Protein AF-A0AAU6A7B2-F1 (afdb_monomer)

pLDDT: mean 87.14, std 19.92, range [23.64, 98.25]

Mean predicted aligned error: 8.88 Å

Foldseek 3Di:
DDDDDDDDDDPPDPPDDDDDDWDFQWWAFPVPRHIGGRVNVLLQLLLLLVQLQLLLLQLLQVQLDPVSLVCVVLQAEPVRHGADPQQLSNCVSNVRSVSGDGPPLADDPVLSNLQSSSLNSVLSNVVNLLQQLLVLCVVLPDPDLVDDDPVSVVSSVVRHDPPDDPVSNNVSSVLQVVVCVVPVDGAPTDCRSDPRDRGGSKTACLSGDPVAWDWAAPFQFKIKIWGWTACDSGHNDPVRIGIIITIITDPPVQGSPHDDGDHMDDSDPDDDDDDDDPDDDDDDDDDDDDD

Solvent-accessible surface area (backbone atoms only — not comparable to full-atom values): 17439 Å² total; per-residue (Å²): 140,83,84,82,79,84,76,84,77,80,77,75,77,78,80,86,82,84,88,82,90,68,74,74,61,42,34,24,35,66,92,74,65,48,77,32,49,41,68,61,45,44,52,29,49,36,49,52,11,46,5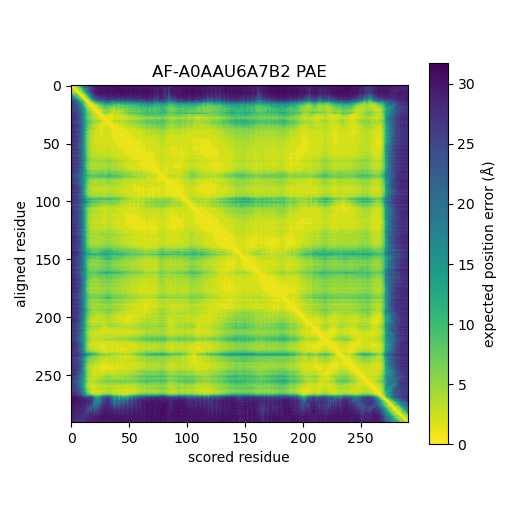1,27,20,52,54,16,37,52,49,37,51,78,46,51,41,71,66,53,47,47,46,62,70,68,42,33,47,100,84,70,47,73,49,51,86,55,32,32,57,26,39,54,75,66,54,53,62,75,82,54,77,71,61,88,73,40,51,74,57,70,54,56,51,37,22,15,38,26,51,24,36,50,55,56,55,58,41,51,61,56,34,41,48,44,49,22,48,62,79,43,62,52,96,44,82,91,58,73,50,73,67,51,47,51,56,31,61,76,56,44,58,88,89,71,50,73,66,57,53,54,53,50,50,52,52,53,52,54,46,28,74,75,67,78,46,82,64,95,40,50,55,70,71,39,71,67,76,88,59,66,56,36,37,50,45,65,58,36,50,80,94,45,38,49,63,45,76,77,52,75,50,34,30,40,36,38,36,60,37,47,76,51,98,64,23,63,42,78,85,32,46,44,50,33,38,29,66,33,60,50,59,90,87,51,56,76,86,57,85,81,72,53,58,68,50,64,67,64,96,71,69,100,79,80,91,74,80,85,74,77,84,76,77,83,76,87,82,85,86,90,133

Nearest PDB structures (foldseek):
  7xke-assembly1_R  TM=2.924E-01  e=5.609E+00  Mus musculus

Secondary structure (DSSP, 8-state):
--PPPPP-------------------EEETTT--EE-HHHHHHHHHHHHHHHHHHHHHHHHTT-SHHHHHHHHHTB-TTSPBPPSSHHHHHHHTTGGGG-PPPTT----HHHHHHHHHHHHHHHHHHHHHHHHHHHHHHT--SSTTS--HHHHHHHHHHSPTT--HHHHHHHHHHHHHHHHHHSS--SSHHHHSPSPPPPS-EEGGGS-TTTEEEEE-SSSEEEEEEEEESSSS--SGGGEEEEEEEEEPPTTS-TTPPP---EE------S------PPPPPPP------

Sequence (291 aa):
MTGHVPGSGVVGVARLMATATCTAFSGELEGTGERVGQRVLLERVGFLAALSQKLTGALVAARWDGESLDVLAAGVDERGEALPSKGWMALRRLNWPQAVTAPVGVYVPDRVRRGAEEYAARTLRLALHRRGIVAAVLATWPDDPRRRTEVEWAALRAVLPAGVSGAEIRNRTRQVRAYVAEYEHLPAGLCVLEGPPQVAPLVVLAAMDRQQVTLARVDEATARLRVKLPLRAAPATGRDWAWHVIDIRLPGTVAPDAVLHTPTLRPTPAGPDRCRPAALPARPGHQGERA

Radius of gyration: 24.64 Å; Cα contacts (8 Å, |Δi|>4): 367; chains: 1; bounding box: 78×72×54 Å

Structure (mmCIF, N/CA/C/O backbone):
data_AF-A0AAU6A7B2-F1
#
_entry.id   AF-A0AAU6A7B2-F1
#
loop_
_atom_site.group_PDB
_atom_site.id
_atom_site.type_symbol
_atom_site.label_atom_id
_atom_site.label_alt_id
_atom_site.label_comp_id
_atom_site.label_asym_id
_atom_site.label_entity_id
_atom_site.label_seq_id
_atom_site.pdbx_PDB_ins_code
_atom_site.Cartn_x
_atom_site.Cartn_y
_atom_site.Cartn_z
_atom_site.occupancy
_atom_site.B_iso_or_equiv
_atom_site.auth_seq_id
_atom_site.auth_comp_id
_atom_site.auth_asym_id
_atom_site.auth_atom_id
_atom_site.pdbx_PDB_model_num
ATOM 1 N N . MET A 1 1 ? 2.901 56.610 -17.110 1.00 37.19 1 MET A N 1
ATOM 2 C CA . MET A 1 1 ? 3.759 55.413 -16.988 1.00 37.19 1 MET A CA 1
ATOM 3 C C . MET A 1 1 ? 3.854 55.056 -15.516 1.00 37.19 1 MET A C 1
ATOM 5 O O . MET A 1 1 ? 4.655 55.629 -14.794 1.00 37.19 1 MET A O 1
ATOM 9 N N . THR A 1 2 ? 2.946 54.207 -15.050 1.00 31.64 2 THR A N 1
ATOM 10 C CA . THR A 1 2 ? 2.902 53.701 -13.677 1.00 31.64 2 THR A CA 1
ATOM 11 C C . THR A 1 2 ? 3.618 52.355 -13.639 1.00 31.64 2 THR A C 1
ATOM 13 O O . THR A 1 2 ? 3.213 51.410 -14.311 1.00 31.64 2 THR A O 1
ATOM 16 N N . GLY A 1 3 ? 4.730 52.294 -12.905 1.00 28.88 3 GLY A N 1
ATOM 17 C CA . GLY A 1 3 ? 5.503 51.073 -12.699 1.00 28.88 3 GLY A CA 1
ATOM 18 C C . GLY A 1 3 ? 4.792 50.140 -11.724 1.00 28.88 3 GLY A C 1
ATOM 19 O O . GLY A 1 3 ? 4.517 50.512 -10.586 1.00 28.88 3 GLY A O 1
ATOM 20 N N . HIS A 1 4 ? 4.488 48.932 -12.186 1.00 27.83 4 HIS A N 1
ATOM 21 C CA . HIS A 1 4 ? 3.999 47.829 -11.371 1.00 27.83 4 HIS A CA 1
ATOM 22 C C . HIS A 1 4 ? 5.200 47.102 -10.754 1.00 27.83 4 HIS A C 1
ATOM 24 O O . HIS A 1 4 ? 6.037 46.563 -11.475 1.00 27.83 4 HIS A O 1
ATOM 30 N N . VAL A 1 5 ? 5.292 47.103 -9.424 1.00 37.91 5 VAL A N 1
ATOM 31 C CA . VAL A 1 5 ? 6.239 46.269 -8.671 1.00 37.91 5 VAL A CA 1
ATOM 32 C C . VAL A 1 5 ? 5.573 44.906 -8.446 1.00 37.91 5 VAL A C 1
ATOM 34 O O . VAL A 1 5 ? 4.491 44.876 -7.855 1.00 37.91 5 VAL A O 1
ATOM 37 N N . PRO A 1 6 ? 6.159 43.781 -8.895 1.00 38.12 6 PRO A N 1
ATOM 38 C CA . PRO A 1 6 ? 5.582 42.471 -8.643 1.00 38.12 6 PRO A CA 1
ATOM 39 C C . PRO A 1 6 ? 5.772 42.073 -7.176 1.00 38.12 6 PRO A C 1
ATOM 41 O O . PRO A 1 6 ? 6.843 42.228 -6.588 1.00 38.12 6 PRO A O 1
ATOM 44 N N . GLY A 1 7 ? 4.677 41.587 -6.594 1.00 32.56 7 GLY A N 1
ATOM 45 C CA . GLY A 1 7 ? 4.547 41.246 -5.188 1.00 32.56 7 GLY A CA 1
ATOM 46 C C . GLY A 1 7 ? 5.480 40.127 -4.730 1.00 32.56 7 GLY A C 1
ATOM 47 O O . GLY A 1 7 ? 5.643 39.099 -5.384 1.00 32.56 7 GLY A O 1
ATOM 48 N N . SER A 1 8 ? 6.036 40.363 -3.544 1.00 34.84 8 SER A N 1
ATOM 49 C CA . SER A 1 8 ? 6.628 39.399 -2.620 1.00 34.84 8 SER A CA 1
ATOM 50 C C . SER A 1 8 ? 5.886 38.055 -2.630 1.00 34.84 8 SER A C 1
ATOM 52 O O . SER A 1 8 ? 4.731 37.955 -2.209 1.00 34.84 8 SER A O 1
ATOM 54 N N . GLY A 1 9 ? 6.562 37.016 -3.122 1.00 33.44 9 GLY A N 1
ATOM 55 C CA . GLY A 1 9 ? 6.114 35.638 -2.994 1.00 33.44 9 GLY A CA 1
ATOM 56 C C . GLY A 1 9 ? 6.190 35.212 -1.533 1.00 33.44 9 GLY A C 1
ATOM 57 O O . GLY A 1 9 ? 7.268 35.176 -0.941 1.00 33.44 9 GLY A O 1
ATOM 58 N N . VAL A 1 10 ? 5.043 34.871 -0.950 1.00 37.00 10 VAL A N 1
ATOM 59 C CA . VAL A 1 10 ? 4.983 34.221 0.360 1.00 37.00 10 VAL A CA 1
ATOM 60 C C . VAL A 1 10 ? 5.664 32.862 0.227 1.00 37.00 10 VAL A C 1
ATOM 62 O O . VAL A 1 10 ? 5.116 31.928 -0.357 1.00 37.00 10 VAL A O 1
ATOM 65 N N . VAL A 1 11 ? 6.884 32.762 0.751 1.00 42.78 11 VAL A N 1
ATOM 66 C CA . VAL A 1 11 ? 7.594 31.496 0.923 1.00 42.78 11 VAL A CA 1
ATOM 67 C C . VAL A 1 11 ? 6.743 30.637 1.854 1.00 42.78 11 VAL A C 1
ATOM 69 O O . VAL A 1 11 ? 6.639 30.907 3.050 1.00 42.78 11 VAL A O 1
ATOM 72 N N . GLY A 1 12 ? 6.072 29.631 1.293 1.00 37.62 12 GLY A N 1
ATOM 73 C CA . GLY A 1 12 ? 5.308 28.668 2.070 1.00 37.62 12 GLY A CA 1
ATOM 74 C C . GLY A 1 12 ? 6.238 27.977 3.059 1.00 37.62 12 GLY A C 1
ATOM 75 O O . GLY A 1 12 ? 7.142 27.249 2.655 1.00 37.62 12 GLY A O 1
ATOM 76 N N . VAL A 1 13 ? 6.031 28.216 4.354 1.00 45.03 13 VAL A N 1
ATOM 77 C CA . VAL A 1 13 ? 6.759 27.518 5.415 1.00 45.03 13 VAL A CA 1
ATOM 78 C C . VAL A 1 13 ? 6.486 26.028 5.244 1.00 45.03 13 VAL A C 1
ATOM 80 O O . VAL A 1 13 ? 5.345 25.574 5.377 1.00 45.03 13 VAL A O 1
ATOM 83 N N . ALA A 1 14 ? 7.526 25.268 4.899 1.00 52.00 14 ALA A N 1
ATOM 84 C CA . ALA A 1 14 ? 7.439 23.823 4.794 1.00 52.00 14 ALA A CA 1
ATOM 85 C C . ALA A 1 14 ? 6.953 23.274 6.141 1.00 52.00 14 ALA A C 1
ATOM 87 O O . ALA A 1 14 ? 7.622 23.417 7.165 1.00 52.00 14 ALA A O 1
ATOM 88 N N . ARG A 1 15 ? 5.762 22.667 6.158 1.00 64.25 15 ARG A N 1
ATOM 89 C CA . ARG A 1 15 ? 5.268 21.984 7.354 1.00 64.25 15 ARG A CA 1
ATOM 90 C C . ARG A 1 15 ? 6.139 20.757 7.579 1.00 64.25 15 ARG A C 1
ATOM 92 O O . ARG A 1 15 ? 6.082 19.806 6.802 1.00 64.25 15 ARG A O 1
ATOM 99 N N . LEU A 1 16 ? 6.945 20.791 8.633 1.00 76.81 16 LEU A N 1
ATOM 100 C CA . LEU A 1 16 ? 7.726 19.639 9.054 1.00 76.81 16 LEU A CA 1
ATOM 101 C C . LEU A 1 16 ? 6.758 18.552 9.529 1.00 76.81 16 LEU A C 1
ATOM 103 O O . LEU A 1 16 ? 5.972 18.763 10.450 1.00 76.81 16 LEU A O 1
ATOM 107 N N . MET A 1 17 ? 6.799 17.392 8.878 1.00 79.12 17 MET A N 1
ATOM 108 C CA . MET A 1 17 ? 6.105 16.195 9.341 1.00 79.12 17 MET A CA 1
ATOM 109 C C . MET A 1 17 ? 7.132 15.220 9.898 1.00 79.12 17 MET A C 1
ATOM 111 O O . MET A 1 17 ? 8.114 14.894 9.233 1.00 79.12 17 MET A O 1
ATOM 115 N N . ALA A 1 18 ? 6.879 14.731 11.107 1.00 82.44 18 ALA A N 1
ATOM 116 C CA . ALA A 1 18 ? 7.655 13.671 11.729 1.00 82.44 18 ALA A CA 1
ATOM 117 C C . ALA A 1 18 ? 6.761 12.454 11.976 1.00 82.44 18 ALA A C 1
ATOM 119 O O . ALA A 1 18 ? 5.559 12.576 12.220 1.00 82.44 18 ALA A O 1
ATOM 120 N N . THR A 1 19 ? 7.354 11.265 11.922 1.00 86.06 19 THR A N 1
ATOM 121 C CA . THR A 1 19 ? 6.673 10.012 12.253 1.00 86.06 19 THR A CA 1
ATOM 122 C C . THR A 1 19 ? 7.204 9.474 13.570 1.00 86.06 19 THR A C 1
ATOM 124 O O . THR A 1 19 ? 8.398 9.209 13.688 1.00 86.06 19 THR A O 1
ATOM 127 N N . ALA A 1 20 ? 6.311 9.259 14.530 1.00 84.38 20 ALA A N 1
ATOM 128 C CA . ALA A 1 20 ? 6.606 8.580 15.783 1.00 84.38 20 ALA A CA 1
ATOM 129 C C . ALA A 1 20 ? 5.979 7.181 15.773 1.00 84.38 20 ALA A C 1
ATOM 131 O O . ALA A 1 20 ? 4.838 7.010 15.340 1.00 84.38 20 ALA A O 1
ATOM 132 N N . THR A 1 21 ? 6.72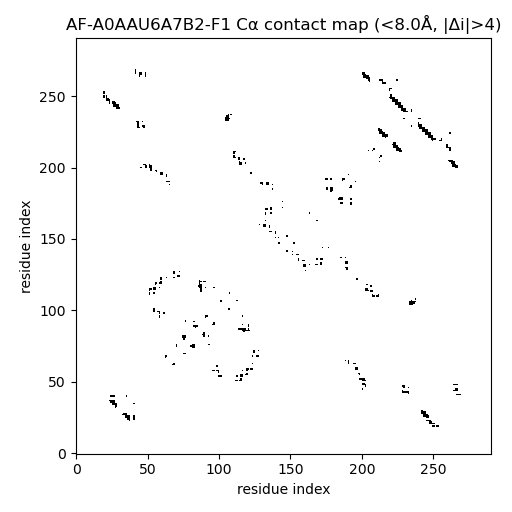5 6.179 16.240 1.00 86.50 21 THR A N 1
ATOM 133 C CA . THR A 1 21 ? 6.175 4.837 16.471 1.00 86.50 21 THR A CA 1
ATOM 134 C C . THR A 1 21 ? 5.776 4.725 17.931 1.00 86.50 21 THR A C 1
ATOM 136 O O . THR A 1 21 ? 6.589 4.993 18.812 1.00 86.50 21 THR A O 1
ATOM 139 N N . CYS A 1 22 ? 4.538 4.307 18.172 1.00 85.44 22 CYS A N 1
ATOM 140 C CA . CYS A 1 22 ? 4.015 4.059 19.507 1.00 85.44 22 CYS A CA 1
ATOM 141 C C . CYS A 1 22 ? 3.438 2.645 19.578 1.00 85.44 22 CYS A C 1
ATOM 143 O O . CYS A 1 22 ? 2.932 2.129 18.578 1.00 85.44 22 CYS A O 1
ATOM 145 N N . THR A 1 23 ? 3.463 2.054 20.770 1.00 86.88 23 THR A N 1
ATOM 146 C CA . THR A 1 23 ? 2.913 0.718 21.017 1.00 86.88 23 THR A CA 1
ATOM 147 C C . THR A 1 23 ? 1.680 0.820 21.902 1.00 86.88 23 THR A C 1
ATOM 149 O O . THR A 1 23 ? 1.692 1.515 22.917 1.00 86.88 23 THR A O 1
ATOM 152 N N . ALA A 1 24 ? 0.622 0.109 21.518 1.00 86.75 24 ALA A N 1
ATOM 153 C CA . ALA A 1 24 ? -0.583 -0.058 22.317 1.00 86.75 24 ALA A CA 1
ATOM 154 C C . ALA A 1 24 ? -0.628 -1.477 22.891 1.00 86.75 24 ALA A C 1
ATOM 156 O O . ALA A 1 24 ? -0.489 -2.450 22.151 1.00 86.75 24 ALA A O 1
ATOM 157 N N . PHE A 1 25 ? -0.846 -1.588 24.202 1.00 86.06 25 PHE A N 1
ATOM 158 C CA . PHE A 1 25 ? -0.885 -2.874 24.911 1.00 86.06 25 PHE A CA 1
ATOM 159 C C . PHE A 1 25 ? -2.284 -3.251 25.400 1.00 86.06 25 PHE A C 1
ATOM 161 O O . PHE A 1 25 ? -2.522 -4.397 25.754 1.00 86.06 25 PHE A O 1
ATOM 168 N N . SER A 1 26 ? -3.224 -2.314 25.431 1.00 92.44 26 SER A N 1
ATOM 169 C CA . SER A 1 26 ? -4.607 -2.572 25.823 1.00 92.44 26 SER A CA 1
ATOM 170 C C . SER A 1 26 ? -5.514 -1.469 25.301 1.00 92.44 26 SER A C 1
ATOM 172 O O . SER A 1 26 ? -5.043 -0.424 24.856 1.00 92.44 26 SER A O 1
ATOM 174 N N . GLY A 1 27 ? -6.813 -1.706 25.379 1.00 94.31 27 GLY A N 1
ATOM 175 C CA . GLY A 1 27 ? -7.829 -0.690 25.166 1.00 94.31 27 GLY A CA 1
ATOM 176 C C . GLY A 1 27 ? -9.079 -1.019 25.963 1.00 94.31 27 GLY A C 1
ATOM 177 O O . GLY A 1 27 ? -9.065 -1.897 26.824 1.00 94.31 27 GLY A O 1
ATOM 178 N N . GLU A 1 28 ? -10.165 -0.344 25.636 1.00 97.19 28 GLU A N 1
ATOM 179 C CA . GLU A 1 28 ? -11.472 -0.516 26.260 1.00 97.19 28 GLU A CA 1
ATOM 180 C C . GLU A 1 28 ? -12.547 -0.547 25.176 1.00 97.19 28 GLU A C 1
ATOM 182 O O . GLU A 1 28 ? -12.416 0.103 24.134 1.00 97.19 28 GLU A O 1
ATOM 187 N N . LEU A 1 29 ? -13.609 -1.319 25.396 1.00 97.12 29 LEU A N 1
ATOM 188 C CA . LEU A 1 29 ? -14.817 -1.224 24.585 1.00 97.12 29 LEU A CA 1
ATOM 189 C C . LEU A 1 29 ? -15.584 0.031 24.990 1.00 97.12 29 LEU A C 1
ATOM 191 O O . LEU A 1 29 ? -16.059 0.130 26.114 1.00 97.12 29 LEU A O 1
ATOM 195 N N . GLU A 1 30 ? -15.754 0.973 24.066 1.00 95.81 30 GLU A N 1
ATOM 196 C CA . GLU A 1 30 ? -16.340 2.280 24.388 1.00 95.81 30 GLU A CA 1
ATOM 197 C C . GLU A 1 30 ? -17.767 2.178 24.945 1.00 95.81 30 GLU A C 1
ATOM 199 O O . GLU A 1 30 ? -18.138 2.930 25.838 1.00 95.81 30 GLU A O 1
ATOM 204 N N . GLY A 1 31 ? -18.569 1.240 24.435 1.00 93.44 31 GLY A N 1
ATOM 205 C CA . GLY A 1 31 ? -19.961 1.087 24.860 1.00 93.44 31 GLY A CA 1
ATOM 206 C C . GLY A 1 31 ? -20.144 0.455 26.242 1.00 93.44 31 GLY A C 1
ATOM 207 O O . GLY A 1 31 ? -21.218 0.596 26.816 1.00 93.44 31 GLY A O 1
ATOM 208 N N . THR A 1 32 ? -19.139 -0.254 26.765 1.00 94.81 32 THR A N 1
ATOM 209 C CA . THR A 1 32 ? -19.256 -1.028 28.017 1.00 94.81 32 THR A CA 1
ATOM 210 C C . THR A 1 32 ? -18.197 -0.679 29.060 1.00 94.81 32 THR A C 1
ATOM 212 O O . THR A 1 32 ? -18.345 -1.068 30.213 1.00 94.81 32 THR A O 1
ATOM 215 N N . GLY A 1 33 ? -17.119 0.010 28.678 1.00 94.44 33 GLY A N 1
ATOM 216 C CA . GLY A 1 33 ? -15.932 0.210 29.516 1.00 94.44 33 GLY A CA 1
ATOM 217 C C . GLY A 1 33 ? -15.121 -1.070 29.751 1.00 94.44 33 GLY A C 1
ATOM 218 O O . GLY A 1 33 ? -14.144 -1.055 30.496 1.00 94.44 33 GLY A O 1
ATOM 219 N N . GLU A 1 34 ? -15.504 -2.196 29.140 1.00 95.75 34 GLU A N 1
ATOM 220 C CA . GLU A 1 34 ? -14.823 -3.470 29.350 1.00 95.75 34 GLU A CA 1
ATOM 221 C C . GLU A 1 34 ? -13.384 -3.398 28.833 1.00 95.75 34 GLU A C 1
ATOM 223 O O . GLU A 1 34 ? -13.127 -3.045 27.675 1.00 95.75 34 GLU A O 1
ATOM 228 N N . ARG A 1 35 ? -12.434 -3.779 29.692 1.00 96.25 35 ARG A N 1
ATOM 229 C CA . ARG A 1 35 ? -11.013 -3.776 29.360 1.00 96.25 35 ARG A CA 1
ATOM 230 C C . ARG A 1 35 ? -10.691 -4.840 28.311 1.00 96.25 35 ARG A C 1
ATOM 232 O O . ARG A 1 35 ? -10.874 -6.035 28.517 1.00 96.25 35 ARG A O 1
ATOM 239 N N . VAL A 1 36 ? -10.079 -4.405 27.218 1.00 95.81 36 VAL A N 1
ATOM 240 C CA . VAL A 1 36 ? -9.536 -5.249 26.153 1.00 95.81 36 VAL A CA 1
ATOM 241 C C . VAL A 1 36 ? -8.035 -5.415 26.378 1.00 95.81 36 VAL A C 1
ATOM 243 O O . VAL A 1 36 ? -7.240 -4.511 26.117 1.00 95.81 36 VAL A O 1
ATOM 246 N N . GLY A 1 37 ? -7.638 -6.585 26.878 1.00 94.56 37 GLY A N 1
ATOM 247 C CA . GLY A 1 37 ? -6.231 -6.924 27.100 1.00 94.56 37 GLY A CA 1
ATOM 248 C C . GLY A 1 37 ? -5.422 -7.077 25.805 1.00 94.56 37 GLY A C 1
ATOM 249 O O . GLY A 1 37 ? -5.978 -7.221 24.714 1.00 94.56 37 GLY A O 1
ATOM 250 N N . GLN A 1 38 ? -4.093 -7.109 25.941 1.00 93.31 38 GLN A N 1
ATOM 251 C CA . GLN A 1 38 ? -3.128 -7.138 24.832 1.00 93.31 38 GLN A CA 1
ATOM 252 C C . GLN A 1 38 ? -3.421 -8.202 23.778 1.00 93.31 38 GLN A C 1
ATOM 254 O O . GLN A 1 38 ? -3.464 -7.890 22.592 1.00 93.31 38 GLN A O 1
ATOM 259 N N . ARG A 1 39 ? -3.642 -9.451 24.204 1.00 92.62 39 ARG A N 1
ATOM 260 C CA . ARG A 1 39 ? -3.895 -10.573 23.293 1.00 92.62 39 ARG A CA 1
ATOM 261 C C . ARG A 1 39 ? -5.138 -10.331 22.437 1.00 92.62 39 ARG A C 1
ATOM 263 O O . ARG A 1 39 ? -5.072 -10.440 21.220 1.00 92.62 39 ARG A O 1
ATOM 270 N N . VAL A 1 40 ? -6.244 -9.938 23.069 1.00 93.75 40 VAL A N 1
ATOM 271 C CA . VAL A 1 40 ? -7.515 -9.681 22.376 1.00 93.75 40 VAL A CA 1
ATOM 272 C C . VAL A 1 40 ? -7.388 -8.479 21.441 1.00 93.75 40 VAL A C 1
ATOM 274 O O . VAL A 1 40 ? -7.885 -8.510 20.318 1.00 93.75 40 VAL A O 1
ATOM 277 N N . LEU A 1 41 ? -6.693 -7.420 21.865 1.00 93.69 41 LEU A N 1
ATOM 278 C CA . LEU A 1 41 ? -6.444 -6.266 21.004 1.00 93.69 41 LEU A CA 1
ATOM 279 C C . LEU A 1 41 ? -5.601 -6.654 19.779 1.00 93.69 41 LEU A C 1
ATOM 281 O O . LEU A 1 41 ? -5.944 -6.272 18.659 1.00 93.69 41 LEU A O 1
ATOM 285 N N . LEU A 1 42 ? -4.542 -7.444 19.979 1.00 93.12 42 LEU A N 1
ATOM 286 C CA . LEU A 1 42 ? -3.688 -7.947 18.905 1.00 93.12 42 LEU A CA 1
ATOM 287 C C . LEU A 1 42 ? -4.472 -8.822 17.922 1.00 93.12 42 LEU A C 1
ATOM 289 O O . LEU A 1 42 ? -4.314 -8.649 16.719 1.00 93.12 42 LEU A O 1
ATOM 293 N N . GLU A 1 43 ? -5.345 -9.706 18.405 1.00 93.62 43 GLU A N 1
ATOM 294 C CA . GLU A 1 43 ? -6.222 -10.526 17.558 1.00 93.62 43 GLU A CA 1
ATOM 295 C C . GLU A 1 43 ? -7.152 -9.655 16.698 1.00 93.62 43 GLU A C 1
ATOM 297 O O . GLU A 1 43 ? -7.245 -9.844 15.484 1.00 93.62 43 GLU A O 1
ATOM 302 N N . ARG A 1 44 ? -7.796 -8.647 17.300 1.00 95.25 44 ARG A N 1
ATOM 303 C CA . ARG A 1 44 ? -8.738 -7.753 16.602 1.00 95.25 44 ARG A CA 1
ATOM 304 C C . ARG A 1 44 ? -8.048 -6.865 15.563 1.00 95.25 44 ARG A C 1
ATOM 306 O O . ARG A 1 44 ? -8.536 -6.736 14.438 1.00 95.25 44 ARG A O 1
ATOM 313 N N . VAL A 1 45 ? -6.903 -6.274 15.913 1.00 94.44 45 VAL A N 1
ATOM 314 C CA . VAL A 1 45 ? -6.084 -5.481 14.978 1.00 94.44 45 VAL A CA 1
ATOM 315 C C . VAL A 1 45 ? -5.465 -6.377 13.907 1.00 94.44 45 VAL A C 1
ATOM 317 O O . VAL A 1 45 ? -5.436 -5.997 12.738 1.00 94.44 45 VAL A O 1
ATOM 320 N N . GLY A 1 46 ? -5.014 -7.572 14.287 1.00 94.56 46 GLY A N 1
ATOM 321 C CA . GLY A 1 46 ? -4.455 -8.580 13.394 1.00 94.56 46 GLY A CA 1
ATOM 322 C C . GLY A 1 46 ? -5.447 -9.006 12.320 1.00 94.56 46 GLY A C 1
ATOM 323 O O . GLY A 1 46 ? -5.102 -8.993 11.140 1.00 94.56 46 GLY A O 1
ATOM 324 N N . PHE A 1 47 ? -6.700 -9.274 12.701 1.00 95.19 47 PHE A N 1
ATOM 325 C CA . PHE A 1 47 ? -7.761 -9.543 11.734 1.00 95.19 47 PHE A CA 1
ATOM 326 C C . PHE A 1 47 ? -7.952 -8.378 10.760 1.00 95.19 47 PHE A C 1
ATOM 328 O O . PHE A 1 47 ? -7.972 -8.591 9.549 1.00 95.19 47 PHE A O 1
ATOM 335 N N . LEU A 1 48 ? -8.078 -7.142 11.264 1.00 95.69 48 LEU A N 1
ATOM 336 C CA . LEU A 1 48 ? -8.290 -5.977 10.401 1.00 95.69 48 LEU A CA 1
ATOM 337 C C . LEU A 1 48 ? -7.117 -5.777 9.430 1.00 95.69 48 LEU A C 1
ATOM 339 O O . LEU A 1 48 ? -7.339 -5.522 8.250 1.00 95.69 48 LEU A O 1
ATOM 343 N N . ALA A 1 49 ? -5.883 -5.944 9.906 1.00 96.00 49 ALA A N 1
ATOM 344 C CA . ALA A 1 49 ? -4.677 -5.854 9.092 1.00 96.00 49 ALA A CA 1
ATOM 345 C C . ALA A 1 49 ? -4.616 -6.948 8.015 1.00 96.00 49 ALA A C 1
ATOM 347 O O . ALA A 1 49 ? -4.303 -6.644 6.865 1.00 96.00 49 ALA A O 1
ATOM 348 N N . ALA A 1 50 ? -4.966 -8.192 8.351 1.00 95.81 50 ALA A N 1
ATOM 349 C CA . ALA A 1 50 ? -5.035 -9.297 7.395 1.00 95.81 50 ALA A CA 1
ATOM 350 C C . ALA A 1 50 ? -6.151 -9.091 6.355 1.00 95.81 50 ALA A C 1
ATOM 352 O O . ALA A 1 50 ? -5.951 -9.325 5.163 1.00 95.81 50 ALA A O 1
ATOM 353 N N . LEU A 1 51 ? -7.315 -8.589 6.779 1.00 95.81 51 LEU A N 1
ATOM 354 C CA . LEU A 1 51 ? -8.409 -8.233 5.877 1.00 95.81 51 LEU A CA 1
ATOM 355 C C . LEU A 1 51 ? -7.991 -7.109 4.918 1.00 95.81 51 LEU A C 1
ATOM 357 O O . LEU 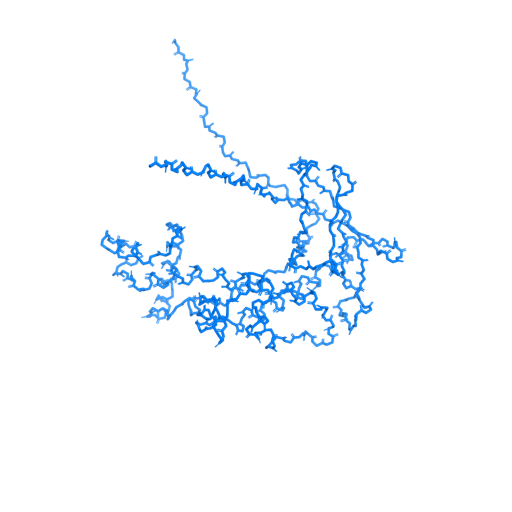A 1 51 ? -8.191 -7.231 3.708 1.00 95.81 51 LEU A O 1
ATOM 361 N N . SER A 1 52 ? -7.370 -6.041 5.431 1.00 96.00 52 SER A N 1
ATOM 362 C CA . SER A 1 52 ? -6.823 -4.956 4.611 1.00 96.00 52 SER A CA 1
ATOM 363 C C . SER A 1 52 ? -5.760 -5.462 3.638 1.00 96.00 52 SER A C 1
ATOM 365 O O . SER A 1 52 ? -5.819 -5.104 2.463 1.00 96.00 52 SER A O 1
ATOM 367 N N . GLN A 1 53 ? -4.841 -6.323 4.084 1.00 97.06 53 GLN A N 1
ATOM 368 C CA . GLN A 1 53 ? -3.826 -6.947 3.234 1.00 97.06 53 GLN A CA 1
ATOM 369 C C . GLN A 1 53 ? -4.459 -7.737 2.092 1.00 97.06 53 GLN A C 1
ATOM 371 O O . GLN A 1 53 ? -4.088 -7.536 0.941 1.00 97.06 53 GLN A O 1
ATOM 376 N N . LYS A 1 54 ? -5.437 -8.599 2.395 1.00 96.75 54 LYS A N 1
ATOM 377 C CA . LYS A 1 54 ? -6.108 -9.442 1.401 1.00 96.75 54 LYS A CA 1
ATOM 378 C C . LYS A 1 54 ? -6.837 -8.608 0.349 1.00 96.75 54 LYS A C 1
ATOM 380 O O . LYS A 1 54 ? -6.652 -8.841 -0.840 1.00 96.75 54 LYS A O 1
ATOM 385 N N . LEU A 1 55 ? -7.626 -7.619 0.775 1.00 97.44 55 LEU A N 1
ATOM 386 C CA . LEU A 1 55 ? -8.368 -6.742 -0.139 1.00 97.44 55 LEU A CA 1
ATOM 387 C C . LEU A 1 55 ? -7.428 -5.886 -0.998 1.00 97.44 55 LEU A C 1
ATOM 389 O O . LEU A 1 55 ? -7.623 -5.767 -2.204 1.00 97.44 55 LEU A O 1
ATOM 393 N N . THR A 1 56 ? -6.390 -5.320 -0.380 1.00 98.12 56 THR A N 1
ATOM 394 C CA . THR A 1 56 ? -5.386 -4.505 -1.077 1.00 98.12 56 THR A CA 1
ATOM 395 C C . THR A 1 56 ? -4.592 -5.353 -2.068 1.00 98.12 56 THR A C 1
ATOM 397 O O . THR A 1 56 ? -4.432 -4.956 -3.216 1.00 98.12 56 THR A O 1
ATOM 400 N N . GLY A 1 57 ? -4.115 -6.525 -1.642 1.00 97.69 57 GLY A N 1
ATOM 401 C CA . GLY A 1 57 ? -3.339 -7.449 -2.466 1.00 97.69 57 GLY A CA 1
ATOM 402 C C . GLY A 1 57 ? -4.127 -7.948 -3.669 1.00 97.69 57 GLY A C 1
ATOM 403 O O . GLY A 1 57 ? -3.600 -7.925 -4.774 1.00 97.69 57 GLY A O 1
ATOM 404 N N . ALA A 1 58 ? -5.403 -8.302 -3.482 1.00 97.25 58 ALA A N 1
ATOM 405 C CA . ALA A 1 58 ? -6.283 -8.678 -4.585 1.00 97.25 58 ALA A CA 1
ATOM 406 C C . ALA A 1 58 ? -6.443 -7.539 -5.606 1.00 97.25 58 ALA A C 1
ATOM 408 O O . ALA A 1 58 ? -6.335 -7.774 -6.805 1.00 97.25 58 ALA A O 1
ATOM 409 N N . LEU A 1 59 ? -6.642 -6.300 -5.139 1.00 97.88 59 LEU A N 1
ATOM 410 C CA . LEU A 1 59 ? -6.798 -5.142 -6.022 1.00 97.88 59 LEU A CA 1
ATOM 411 C C . LEU A 1 59 ? -5.508 -4.793 -6.772 1.00 97.88 59 LEU A C 1
ATOM 413 O O . LEU A 1 59 ? -5.557 -4.481 -7.957 1.00 97.88 59 LEU A O 1
ATOM 417 N N . VAL A 1 60 ? -4.362 -4.856 -6.089 1.00 98.19 60 VAL A N 1
ATOM 418 C CA . VAL A 1 60 ? -3.047 -4.632 -6.702 1.00 98.19 60 VAL A CA 1
ATOM 419 C C . VAL A 1 60 ? -2.761 -5.708 -7.741 1.00 98.19 60 VAL A C 1
ATOM 421 O O . VAL A 1 60 ? -2.405 -5.366 -8.859 1.00 98.19 60 VAL A O 1
ATOM 424 N N . ALA A 1 61 ? -2.950 -6.985 -7.401 1.00 97.25 61 ALA A N 1
ATOM 425 C CA . ALA A 1 61 ? -2.696 -8.095 -8.314 1.00 97.25 61 ALA A CA 1
ATOM 426 C C . ALA A 1 61 ? -3.588 -8.034 -9.562 1.00 97.25 61 ALA A C 1
ATOM 428 O O . ALA A 1 61 ? -3.092 -8.214 -10.667 1.00 97.25 61 ALA A O 1
ATOM 429 N N . ALA A 1 62 ? -4.874 -7.706 -9.400 1.00 97.19 62 ALA A N 1
ATOM 430 C CA . ALA A 1 62 ? -5.819 -7.590 -10.511 1.00 97.19 62 ALA A CA 1
ATOM 431 C C . ALA A 1 62 ? -5.535 -6.416 -11.467 1.00 97.19 62 ALA A C 1
ATOM 433 O O . ALA A 1 62 ? -6.142 -6.355 -12.531 1.00 97.19 62 ALA A O 1
ATOM 434 N N . ARG A 1 63 ? -4.679 -5.465 -11.070 1.00 97.50 63 ARG A N 1
ATOM 435 C CA . ARG A 1 63 ? -4.328 -4.256 -11.840 1.00 97.50 63 ARG A CA 1
ATOM 436 C C . ARG A 1 63 ? -2.824 -4.133 -12.069 1.00 97.50 63 ARG A C 1
ATOM 438 O O . ARG A 1 63 ? -2.316 -3.042 -12.333 1.00 97.50 63 ARG A O 1
ATOM 445 N N . TRP A 1 64 ? -2.097 -5.235 -11.894 1.00 97.81 64 TRP A N 1
ATOM 446 C CA . TRP A 1 64 ? -0.657 -5.297 -12.109 1.00 97.81 64 TRP A CA 1
ATOM 447 C C . TRP A 1 64 ? -0.344 -5.666 -13.558 1.00 97.81 64 TRP A C 1
ATOM 449 O O . TRP A 1 64 ? 0.242 -6.705 -13.852 1.00 97.81 64 TRP A O 1
ATOM 459 N N . ASP A 1 65 ? -0.751 -4.790 -14.465 1.00 97.19 65 ASP A N 1
ATOM 460 C CA . ASP A 1 65 ? -0.585 -4.948 -15.903 1.00 97.19 65 ASP A CA 1
ATOM 461 C C . ASP A 1 65 ? -0.282 -3.590 -16.557 1.00 97.19 65 ASP A C 1
ATOM 463 O O . ASP A 1 65 ? -0.482 -2.527 -15.960 1.00 97.19 65 ASP A O 1
ATOM 467 N N . GLY A 1 66 ? 0.266 -3.627 -17.774 1.00 95.94 66 GLY A N 1
ATOM 468 C CA . GLY A 1 66 ? 0.699 -2.422 -18.481 1.00 95.94 66 GLY A CA 1
ATOM 469 C C . GLY A 1 66 ? -0.439 -1.432 -18.721 1.00 95.94 66 GLY A C 1
ATOM 470 O O . GLY A 1 66 ? -0.256 -0.246 -18.455 1.00 95.94 66 GLY A O 1
ATOM 471 N N . GLU A 1 67 ? -1.605 -1.931 -19.134 1.00 96.31 67 GLU A N 1
ATOM 472 C CA . GLU A 1 67 ? -2.783 -1.136 -19.489 1.00 96.31 67 GLU A CA 1
ATOM 473 C C . GLU A 1 67 ? -3.351 -0.404 -18.267 1.00 96.31 67 GLU A C 1
ATOM 475 O O . GLU A 1 67 ? -3.513 0.818 -18.280 1.00 96.31 67 GLU A O 1
ATOM 480 N N . SER A 1 68 ? -3.553 -1.115 -17.157 1.00 97.00 68 SER A N 1
ATOM 481 C CA . SER A 1 68 ? -3.983 -0.516 -15.892 1.00 97.00 68 SER A CA 1
ATOM 482 C C . SER A 1 68 ? -2.994 0.554 -15.415 1.00 97.00 68 SER A C 1
ATOM 484 O O . SER A 1 68 ? -3.395 1.628 -14.957 1.00 97.00 68 SER A O 1
ATOM 486 N N . LEU A 1 69 ? -1.685 0.303 -15.527 1.00 97.44 69 LEU A N 1
ATOM 487 C CA . LEU A 1 69 ? -0.682 1.302 -15.161 1.00 97.44 69 LEU A CA 1
ATOM 488 C C . LEU A 1 69 ? -0.660 2.497 -16.128 1.00 97.44 69 LEU A C 1
ATOM 490 O O . LEU A 1 69 ? -0.344 3.599 -15.682 1.00 97.44 69 LEU A O 1
ATOM 494 N N . ASP A 1 70 ? -0.991 2.318 -17.409 1.00 96.56 70 ASP A N 1
ATOM 495 C CA . ASP A 1 70 ? -1.129 3.418 -18.375 1.00 96.56 70 ASP A CA 1
ATOM 496 C C . ASP A 1 70 ? -2.319 4.313 -18.030 1.00 96.56 70 ASP A C 1
ATOM 498 O O . ASP A 1 70 ? -2.167 5.534 -17.989 1.00 96.56 70 ASP A O 1
ATOM 502 N N . VAL A 1 71 ? -3.455 3.725 -17.644 1.00 97.00 71 VAL A N 1
ATOM 503 C CA . VAL A 1 71 ? -4.623 4.476 -17.153 1.00 97.00 71 VAL A CA 1
ATOM 504 C C . VAL A 1 71 ? -4.261 5.332 -15.931 1.00 97.00 71 VAL A C 1
ATOM 506 O O . VAL A 1 71 ? -4.603 6.513 -15.865 1.00 97.00 71 VAL A O 1
ATOM 509 N N . LEU A 1 72 ? -3.515 4.783 -14.963 1.00 97.06 72 LEU A N 1
ATOM 510 C CA . LEU A 1 72 ? -3.069 5.571 -13.805 1.00 97.06 72 LEU A CA 1
ATOM 511 C C . LEU A 1 72 ? -2.048 6.651 -14.167 1.00 97.06 72 LEU A C 1
ATOM 513 O O . LEU A 1 72 ? -2.061 7.709 -13.535 1.00 97.06 72 LEU A O 1
ATOM 517 N N . ALA A 1 73 ? -1.160 6.384 -15.127 1.00 96.00 73 ALA A N 1
ATOM 518 C CA . ALA A 1 73 ? -0.159 7.342 -15.585 1.00 96.00 73 ALA A CA 1
ATOM 519 C C . ALA A 1 73 ? -0.788 8.514 -16.345 1.00 96.00 73 ALA A C 1
ATOM 521 O O . ALA A 1 73 ? -0.362 9.651 -16.151 1.00 96.00 73 ALA A O 1
ATOM 522 N N . ALA A 1 74 ? -1.824 8.251 -17.148 1.00 96.44 74 ALA A N 1
ATOM 523 C CA . ALA A 1 74 ? -2.586 9.279 -17.852 1.00 96.44 74 ALA A CA 1
ATOM 524 C C . ALA A 1 74 ? -3.278 10.248 -16.882 1.00 96.44 74 ALA A C 1
ATOM 526 O O . ALA A 1 74 ? -3.475 11.418 -17.199 1.00 96.44 74 ALA A O 1
ATOM 527 N N . GLY A 1 75 ? -3.630 9.775 -15.681 1.00 96.38 75 GLY A N 1
ATOM 528 C CA . GLY A 1 75 ? -4.195 10.622 -14.633 1.00 96.38 75 GLY A CA 1
ATOM 529 C C . GLY A 1 75 ? -5.617 11.105 -14.927 1.00 96.38 75 GLY A C 1
ATOM 530 O O . GLY A 1 75 ? -6.109 11.972 -14.205 1.00 96.38 75 GLY A O 1
ATOM 531 N N . VAL A 1 76 ? -6.283 10.532 -15.931 1.00 96.50 76 VAL A N 1
ATOM 532 C CA . VAL A 1 76 ? -7.665 10.821 -16.330 1.00 96.50 76 VAL A CA 1
ATOM 533 C C . VAL A 1 76 ? -8.472 9.527 -16.452 1.00 96.50 76 VAL A C 1
ATOM 535 O O . VAL A 1 76 ? -7.899 8.449 -16.609 1.00 96.50 76 VAL A O 1
ATOM 538 N N . ASP A 1 77 ? -9.794 9.617 -16.331 1.00 94.06 77 ASP A N 1
ATOM 539 C CA . ASP A 1 77 ? -10.698 8.502 -16.629 1.00 94.06 77 ASP A CA 1
ATOM 540 C C . ASP A 1 77 ? -11.050 8.419 -18.129 1.00 94.06 77 ASP A C 1
ATOM 542 O O . ASP A 1 77 ? -10.577 9.208 -18.947 1.00 94.06 77 ASP A O 1
ATOM 546 N N . GLU A 1 78 ? -11.896 7.453 -18.497 1.00 90.56 78 GLU A N 1
ATOM 547 C CA . GLU A 1 78 ? -12.361 7.225 -19.877 1.00 90.56 78 GLU A CA 1
ATOM 548 C C . GLU A 1 78 ? -13.097 8.425 -20.503 1.00 90.56 78 GLU A C 1
ATOM 550 O O . GLU A 1 78 ? -13.270 8.482 -21.719 1.00 90.56 78 GLU A O 1
ATOM 555 N N . ARG A 1 79 ? -13.529 9.394 -19.685 1.00 92.62 79 ARG A N 1
ATOM 556 C CA . ARG A 1 79 ? -14.215 10.618 -20.118 1.00 92.62 79 ARG A CA 1
ATOM 557 C C . ARG A 1 79 ? -13.261 11.809 -20.217 1.00 92.62 79 ARG A C 1
ATOM 559 O O . ARG A 1 79 ? -13.707 12.907 -20.534 1.00 92.62 79 ARG A O 1
ATOM 566 N N . GLY A 1 80 ? -11.971 11.607 -19.941 1.00 93.75 80 GLY A N 1
ATOM 567 C CA . GLY A 1 80 ? -10.963 12.665 -19.892 1.00 93.75 80 GLY A CA 1
ATOM 568 C C . GLY A 1 80 ? -10.967 13.465 -18.587 1.00 93.75 80 GLY A C 1
ATOM 569 O O . GLY A 1 80 ? -10.254 14.462 -18.485 1.00 93.75 80 GLY A O 1
ATOM 570 N N . GLU A 1 81 ? -11.729 13.045 -17.574 1.00 96.00 81 GLU A N 1
ATOM 571 C CA . GLU A 1 81 ? -11.811 13.759 -16.301 1.00 96.00 81 GLU A CA 1
ATOM 572 C C . GLU A 1 81 ? -10.648 13.385 -15.384 1.00 96.00 81 GLU A C 1
ATOM 574 O O . GLU A 1 81 ? -10.330 12.210 -15.191 1.00 96.00 81 GLU A O 1
ATOM 579 N N . ALA A 1 82 ? -10.040 14.387 -14.745 1.00 97.50 82 ALA A N 1
ATOM 580 C CA . ALA A 1 82 ? -8.890 14.178 -13.871 1.00 97.50 82 ALA A CA 1
ATOM 581 C C . ALA A 1 82 ? -9.198 13.200 -12.723 1.00 97.50 82 ALA A C 1
ATOM 583 O O . ALA A 1 82 ? -10.220 13.296 -12.028 1.00 97.50 82 ALA A O 1
ATOM 584 N N . LEU A 1 83 ? -8.282 12.267 -12.466 1.00 97.75 83 LEU A N 1
ATOM 585 C CA . LEU A 1 83 ? -8.400 11.334 -11.355 1.00 97.75 83 LEU A CA 1
ATOM 586 C C . LEU A 1 83 ? -8.234 12.066 -10.012 1.00 97.75 83 LEU A C 1
ATOM 588 O O . LEU A 1 83 ? -7.295 12.844 -9.831 1.00 97.75 83 LEU A O 1
ATOM 592 N N . PRO A 1 84 ? -9.096 11.786 -9.018 1.00 96.81 84 PRO A N 1
ATOM 593 C CA . PRO A 1 84 ? -8.967 12.344 -7.683 1.00 96.81 84 PRO A CA 1
ATOM 594 C C . PRO A 1 84 ? -7.595 12.090 -7.048 1.00 96.81 84 PRO A C 1
ATOM 596 O O . PRO A 1 84 ? -7.006 11.009 -7.160 1.00 96.81 84 PRO A O 1
ATOM 599 N N . SER A 1 85 ? -7.124 13.064 -6.267 1.00 93.50 85 SER A N 1
ATOM 600 C CA . SER A 1 85 ? -5.885 12.925 -5.493 1.00 93.50 85 SER A CA 1
ATOM 601 C C . SER A 1 85 ? -5.981 11.800 -4.456 1.00 93.50 85 SER A C 1
ATOM 603 O O . SER A 1 85 ? -5.050 11.005 -4.316 1.00 93.50 85 SER A O 1
ATOM 605 N N . LYS A 1 86 ? -7.136 11.662 -3.789 1.00 94.94 86 LYS A N 1
ATOM 606 C CA . LYS A 1 86 ? -7.435 10.532 -2.896 1.00 94.94 86 LYS A CA 1
ATOM 607 C C . LYS A 1 86 ? -7.498 9.237 -3.702 1.00 94.94 86 LYS A C 1
ATOM 609 O O . LYS A 1 86 ? -8.340 9.091 -4.588 1.00 94.94 86 LYS A O 1
ATOM 614 N N . GLY A 1 87 ? -6.624 8.297 -3.366 1.00 96.44 87 GLY A N 1
ATOM 615 C CA . GLY A 1 87 ? -6.456 7.037 -4.074 1.00 96.44 87 GLY A CA 1
ATOM 616 C C . GLY A 1 87 ? -7.739 6.216 -4.147 1.00 96.44 87 GLY A C 1
ATOM 617 O O . GLY A 1 87 ? -8.128 5.811 -5.237 1.00 96.44 87 GLY A O 1
ATOM 618 N N . TRP A 1 88 ? -8.454 6.046 -3.032 1.00 96.56 88 TRP A N 1
ATOM 619 C CA . TRP A 1 88 ? -9.704 5.270 -3.034 1.00 96.56 88 TRP A CA 1
ATOM 620 C C . TRP A 1 88 ? -10.775 5.859 -3.969 1.00 96.56 88 TRP A C 1
ATOM 622 O O . TRP A 1 88 ? -11.493 5.119 -4.638 1.00 96.56 88 TRP A O 1
ATOM 632 N N . MET A 1 89 ? -10.855 7.192 -4.073 1.00 97.38 89 MET A N 1
ATOM 633 C CA . MET A 1 89 ? -11.785 7.859 -4.990 1.00 97.38 89 MET A CA 1
ATOM 634 C C . MET A 1 89 ? -11.374 7.648 -6.444 1.00 97.38 89 MET A C 1
ATOM 636 O O . MET A 1 89 ? -12.237 7.397 -7.279 1.00 97.38 89 MET A O 1
ATOM 640 N N . ALA A 1 90 ? -10.072 7.713 -6.741 1.00 98.00 90 ALA A N 1
ATOM 641 C CA . ALA A 1 90 ? -9.560 7.421 -8.074 1.00 98.00 90 ALA A CA 1
ATOM 642 C C . ALA A 1 90 ? -9.884 5.990 -8.505 1.00 98.00 90 ALA A C 1
ATOM 644 O O . ALA A 1 90 ? -10.425 5.800 -9.589 1.00 98.00 90 ALA A O 1
ATOM 645 N N . LEU A 1 91 ? -9.664 4.995 -7.639 1.00 97.56 91 LEU A N 1
ATOM 646 C CA . LEU A 1 91 ? -9.980 3.608 -7.990 1.00 97.56 91 LEU A CA 1
ATOM 647 C C . LEU A 1 91 ? -11.481 3.398 -8.210 1.00 97.56 91 LEU A C 1
ATOM 649 O O . LEU A 1 91 ? -11.866 2.667 -9.118 1.00 97.56 91 LEU A O 1
ATOM 653 N N . ARG A 1 92 ? -12.340 4.051 -7.414 1.00 96.69 92 ARG A N 1
ATOM 654 C CA . ARG A 1 92 ? -13.796 3.996 -7.616 1.00 96.69 92 ARG A CA 1
ATOM 655 C C . ARG A 1 92 ? -14.243 4.694 -8.896 1.00 96.69 92 ARG A C 1
ATOM 657 O O . ARG A 1 92 ? -15.122 4.163 -9.561 1.00 96.69 92 ARG A O 1
ATOM 664 N N . ARG A 1 93 ? -13.639 5.832 -9.256 1.00 96.94 93 ARG A N 1
ATOM 665 C CA . ARG A 1 93 ? -13.892 6.508 -10.541 1.00 96.94 93 ARG A CA 1
ATOM 666 C C . ARG A 1 93 ? -13.537 5.602 -11.721 1.00 96.94 93 ARG A C 1
ATOM 668 O O . ARG A 1 93 ? -14.298 5.539 -12.671 1.00 96.94 93 ARG A O 1
ATOM 675 N N . LEU A 1 94 ? -12.452 4.839 -11.603 1.00 96.94 94 LEU A N 1
ATOM 676 C CA . LEU A 1 94 ? -12.041 3.833 -12.588 1.00 96.94 94 LEU A CA 1
ATOM 677 C C . LEU A 1 94 ? -12.841 2.522 -12.512 1.00 96.94 94 LEU A C 1
ATOM 679 O O . LEU A 1 94 ? -12.573 1.585 -13.254 1.00 96.94 94 LEU A O 1
ATOM 683 N N . ASN A 1 95 ? -13.793 2.415 -11.585 1.00 96.00 95 ASN A N 1
ATOM 684 C CA . ASN A 1 95 ? -14.594 1.220 -11.350 1.00 96.00 95 ASN A CA 1
ATOM 685 C C . ASN A 1 95 ? -13.797 -0.060 -10.994 1.00 96.00 95 ASN A C 1
ATOM 687 O O . ASN A 1 95 ? -14.296 -1.183 -11.078 1.00 96.00 95 ASN A O 1
ATOM 691 N N . TRP A 1 96 ? -12.549 0.072 -10.544 1.00 96.75 96 TRP A N 1
ATOM 692 C CA . TRP A 1 96 ? -11.672 -1.078 -10.305 1.00 96.75 96 TRP A CA 1
ATOM 693 C C . TRP A 1 96 ? -12.035 -1.955 -9.099 1.00 96.75 96 TRP A C 1
ATOM 695 O O . TRP A 1 96 ? -11.884 -3.174 -9.212 1.00 96.75 96 TRP A O 1
ATOM 705 N N . PRO A 1 97 ? -12.526 -1.416 -7.962 1.00 95.69 97 PRO A N 1
ATOM 706 C CA . PRO A 1 97 ? -12.857 -2.231 -6.795 1.00 95.69 97 PRO A CA 1
ATOM 707 C C . PRO A 1 97 ? -13.990 -3.241 -7.011 1.00 95.69 97 PRO A C 1
ATOM 709 O O . PRO A 1 97 ? -14.157 -4.122 -6.169 1.00 95.69 97 PRO A O 1
ATOM 712 N N . GLN A 1 98 ? -14.767 -3.141 -8.099 1.00 90.94 98 GLN A N 1
ATOM 713 C CA . GLN A 1 98 ? -15.842 -4.098 -8.398 1.00 90.94 98 GLN A CA 1
ATOM 714 C C . GLN A 1 98 ? -15.323 -5.520 -8.646 1.00 90.94 98 GLN A C 1
ATOM 716 O O . GLN A 1 98 ? -16.019 -6.480 -8.333 1.00 90.94 98 GLN A O 1
ATOM 721 N N . ALA A 1 99 ? -14.085 -5.660 -9.127 1.00 84.44 99 ALA A N 1
ATOM 722 C CA . ALA A 1 99 ? -13.452 -6.961 -9.343 1.00 84.44 99 ALA A CA 1
ATOM 723 C C . ALA A 1 99 ? -13.021 -7.658 -8.035 1.00 84.44 99 ALA A C 1
ATOM 725 O O . ALA A 1 99 ? -12.662 -8.833 -8.051 1.00 84.44 99 ALA A O 1
ATOM 726 N N . VAL A 1 100 ? -13.040 -6.951 -6.896 1.00 92.12 100 VAL A N 1
ATOM 727 C CA . VAL A 1 100 ? -12.563 -7.470 -5.608 1.00 92.12 100 VAL A CA 1
ATOM 728 C C . VAL A 1 100 ? -13.740 -7.755 -4.682 1.00 92.12 100 VAL A C 1
ATOM 730 O O . VAL A 1 100 ? -14.428 -6.849 -4.198 1.00 92.12 100 VAL A O 1
ATOM 733 N N . THR A 1 101 ? -13.941 -9.037 -4.389 1.00 89.81 101 THR A N 1
ATOM 734 C CA . THR A 1 101 ? -14.975 -9.512 -3.469 1.00 89.81 101 THR A CA 1
ATOM 735 C C . THR A 1 101 ? -14.460 -9.588 -2.033 1.00 89.81 101 THR A C 1
ATOM 737 O O . THR A 1 101 ? -13.280 -9.826 -1.760 1.00 89.81 101 THR A O 1
ATOM 740 N N . ALA A 1 102 ? -15.365 -9.355 -1.081 1.00 88.00 102 ALA A N 1
ATOM 741 C CA . ALA A 1 102 ? -15.073 -9.597 0.325 1.00 88.00 102 ALA A CA 1
ATOM 742 C C . ALA A 1 102 ? -14.912 -11.109 0.583 1.00 88.00 102 ALA A C 1
ATOM 744 O O . ALA A 1 102 ? -15.525 -11.915 -0.122 1.00 88.00 102 ALA A O 1
ATOM 745 N N . PRO A 1 103 ? -14.128 -11.519 1.599 1.00 91.56 103 PRO A N 1
ATOM 746 C CA . PRO A 1 103 ? -14.096 -12.915 2.024 1.00 91.56 103 PRO A CA 1
ATOM 747 C C . PRO A 1 103 ? -15.503 -13.434 2.358 1.00 91.56 103 PRO A C 1
ATOM 749 O O . PRO A 1 103 ? -16.307 -12.716 2.953 1.00 91.56 103 PRO A O 1
ATOM 752 N N . VAL A 1 104 ? -15.787 -14.687 1.994 1.00 92.19 104 VAL A N 1
ATOM 753 C CA . VAL A 1 104 ? -17.090 -15.327 2.236 1.00 92.19 104 VAL A CA 1
ATOM 754 C C . VAL A 1 104 ? -17.454 -15.247 3.720 1.00 92.19 104 VAL A C 1
ATOM 756 O O . VAL A 1 104 ? -16.628 -15.536 4.584 1.00 92.19 104 VAL A O 1
ATOM 759 N N . GLY A 1 105 ? -18.688 -14.828 4.011 1.00 93.19 105 GLY A N 1
ATOM 760 C CA . GLY A 1 105 ? -19.203 -14.702 5.378 1.00 93.19 105 GLY A CA 1
ATOM 761 C C . GLY A 1 105 ? -18.646 -13.521 6.183 1.00 93.19 105 GLY A C 1
ATOM 762 O O . GLY A 1 105 ? -19.006 -13.376 7.349 1.00 93.19 105 GLY A O 1
ATOM 763 N N . VAL A 1 106 ? -17.800 -12.667 5.591 1.00 95.94 106 VAL A N 1
ATOM 764 C CA . VAL A 1 106 ? -17.225 -11.493 6.261 1.00 95.94 106 VAL A CA 1
ATOM 765 C C . VAL A 1 106 ? -17.890 -10.211 5.767 1.00 95.94 106 VAL A C 1
ATOM 767 O O . VAL A 1 106 ? -17.729 -9.791 4.621 1.00 95.94 106 VAL A O 1
ATOM 770 N N . TYR A 1 107 ? -18.581 -9.531 6.673 1.00 96.06 107 TYR A N 1
ATOM 771 C CA . TYR A 1 107 ? -19.025 -8.159 6.498 1.00 96.06 107 TYR A CA 1
ATOM 772 C C . TYR A 1 107 ? -17.851 -7.189 6.644 1.00 96.06 107 TYR A C 1
ATOM 774 O O . TYR A 1 107 ? -17.220 -7.083 7.700 1.00 96.06 107 TYR A O 1
ATOM 782 N N . VAL A 1 108 ? -17.594 -6.435 5.575 1.00 95.62 108 VAL A N 1
ATOM 783 C CA . VAL A 1 108 ? -16.543 -5.417 5.519 1.00 95.62 108 VAL A CA 1
ATOM 784 C C . VAL A 1 108 ? -17.191 -4.030 5.484 1.00 95.62 108 VAL A C 1
ATOM 786 O O . VAL A 1 108 ? -17.812 -3.685 4.476 1.00 95.62 108 VAL A O 1
ATOM 789 N N . PRO A 1 109 ? -17.029 -3.198 6.531 1.00 95.56 109 PRO A N 1
ATOM 790 C CA . PRO A 1 109 ? -17.496 -1.818 6.497 1.00 95.56 109 PRO A CA 1
ATOM 791 C C . PRO A 1 109 ? -16.900 -1.055 5.304 1.00 95.56 109 PRO A C 1
ATOM 793 O O . PRO A 1 109 ? -15.708 -1.180 5.017 1.00 95.56 109 PRO A O 1
ATOM 796 N N . ASP A 1 110 ? -17.687 -0.195 4.648 1.00 94.38 110 ASP A N 1
ATOM 797 C CA . ASP A 1 110 ? -17.216 0.606 3.501 1.00 94.38 110 ASP A CA 1
ATOM 798 C C . ASP A 1 110 ? -15.941 1.405 3.827 1.00 94.38 110 ASP A C 1
ATOM 800 O O . ASP A 1 110 ? -15.056 1.534 2.989 1.00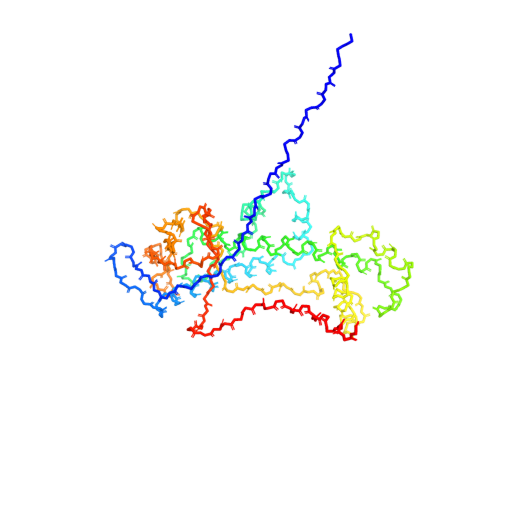 94.38 110 ASP A O 1
ATOM 804 N N . ARG A 1 111 ? -15.784 1.884 5.067 1.00 94.75 111 ARG A N 1
ATOM 805 C CA . ARG A 1 111 ? -14.576 2.608 5.498 1.00 94.75 111 ARG A CA 1
ATOM 806 C C . ARG A 1 111 ? -13.325 1.736 5.557 1.00 94.75 111 ARG A C 1
ATOM 808 O O . ARG A 1 111 ? -12.241 2.222 5.249 1.00 94.75 111 ARG A O 1
ATOM 815 N N . VAL A 1 112 ? -13.475 0.450 5.871 1.00 95.38 112 VAL A N 1
ATOM 816 C CA . VAL A 1 112 ? -12.384 -0.528 5.771 1.00 95.38 112 VAL A CA 1
ATOM 817 C C . VAL A 1 112 ? -12.033 -0.772 4.302 1.00 95.38 112 VAL A C 1
ATOM 819 O O . VAL A 1 112 ? -10.848 -0.789 3.966 1.00 95.38 112 VAL A O 1
ATOM 822 N N . ARG A 1 113 ? -13.037 -0.856 3.410 1.00 95.44 113 ARG A N 1
ATOM 823 C CA . ARG A 1 113 ? -12.805 -0.955 1.955 1.00 95.44 113 ARG A CA 1
ATOM 824 C C . ARG A 1 113 ? -12.042 0.256 1.423 1.00 95.44 113 ARG A C 1
ATOM 826 O O . ARG A 1 113 ? -11.014 0.068 0.787 1.00 95.44 113 ARG A O 1
ATOM 833 N N . ARG A 1 114 ? -12.452 1.482 1.773 1.00 95.44 114 ARG A N 1
ATOM 834 C CA . ARG A 1 114 ? -11.728 2.714 1.399 1.00 95.44 114 ARG A CA 1
ATOM 835 C C . ARG A 1 114 ? -10.272 2.695 1.857 1.00 95.44 114 ARG A C 1
ATOM 837 O O . ARG A 1 114 ? -9.400 3.106 1.105 1.00 95.44 114 ARG A O 1
ATOM 844 N N . GLY A 1 115 ? -10.000 2.194 3.064 1.00 96.31 115 GLY A N 1
ATOM 845 C CA . GLY A 1 115 ? -8.631 2.043 3.558 1.00 96.31 115 GLY A CA 1
ATOM 846 C C . GLY A 1 115 ? -7.785 1.093 2.703 1.00 96.31 115 GLY A C 1
ATOM 847 O O . GLY A 1 115 ? -6.644 1.419 2.377 1.00 96.31 115 GLY A O 1
ATOM 848 N N . ALA A 1 116 ? -8.349 -0.048 2.297 1.00 97.06 116 ALA A N 1
ATOM 849 C CA . ALA A 1 116 ? -7.682 -0.995 1.402 1.00 97.06 116 ALA A CA 1
ATOM 850 C C . ALA A 1 116 ? -7.504 -0.431 -0.023 1.00 97.06 116 ALA A C 1
ATOM 852 O O . ALA A 1 116 ? -6.428 -0.536 -0.606 1.00 97.06 116 ALA A O 1
ATOM 853 N N . GLU A 1 117 ? -8.530 0.229 -0.562 1.00 97.75 117 GLU A N 1
ATOM 854 C CA . GLU A 1 117 ? -8.497 0.895 -1.871 1.00 97.75 117 GLU A CA 1
ATOM 855 C C . GLU A 1 117 ? -7.435 2.007 -1.909 1.00 97.75 117 GLU A C 1
ATOM 857 O O . GLU A 1 117 ? -6.666 2.111 -2.862 1.00 97.75 117 GLU A O 1
ATOM 862 N N . GLU A 1 118 ? -7.335 2.814 -0.851 1.00 97.81 118 GLU A N 1
ATOM 863 C CA . GLU A 1 118 ? -6.306 3.847 -0.724 1.00 97.81 118 GLU A CA 1
ATOM 864 C C . GLU A 1 118 ? -4.900 3.237 -0.691 1.00 97.81 118 GLU A C 1
ATOM 866 O O . GLU A 1 118 ? -3.990 3.743 -1.352 1.00 97.81 118 GLU A O 1
ATOM 871 N N . TYR A 1 119 ? -4.708 2.144 0.055 1.00 97.56 119 TYR A N 1
ATOM 872 C CA . TYR A 1 119 ? -3.414 1.469 0.103 1.00 97.56 119 TYR A CA 1
ATOM 873 C C . TYR A 1 119 ? -3.045 0.878 -1.269 1.00 97.56 119 TYR A C 1
ATOM 875 O O . TYR A 1 119 ? -1.917 1.059 -1.733 1.00 97.56 119 TYR A O 1
ATOM 883 N N . ALA A 1 120 ? -4.000 0.266 -1.970 1.00 98.06 120 ALA A N 1
ATOM 884 C CA . ALA A 1 120 ? -3.782 -0.265 -3.314 1.00 98.06 120 ALA A CA 1
ATOM 885 C C . ALA A 1 120 ? -3.396 0.848 -4.296 1.00 98.06 120 ALA A C 1
ATOM 887 O O . ALA A 1 120 ? -2.399 0.728 -5.006 1.00 98.06 120 ALA A O 1
ATOM 888 N N . ALA A 1 121 ? -4.118 1.972 -4.271 1.00 97.81 121 ALA A N 1
ATOM 889 C CA . ALA A 1 121 ? -3.839 3.119 -5.128 1.00 97.81 121 ALA A CA 1
ATOM 890 C C . ALA A 1 121 ? -2.429 3.681 -4.904 1.00 97.81 121 ALA A C 1
ATOM 892 O O . ALA A 1 121 ? -1.726 3.983 -5.865 1.00 97.81 121 ALA A O 1
ATOM 893 N N . ARG A 1 122 ? -1.989 3.800 -3.642 1.00 97.00 122 ARG A N 1
ATOM 894 C CA . ARG A 1 122 ? -0.623 4.241 -3.312 1.00 97.00 122 ARG A CA 1
ATOM 895 C C . ARG A 1 122 ? 0.419 3.266 -3.848 1.00 97.00 122 ARG A C 1
ATOM 897 O O . ARG A 1 122 ? 1.399 3.703 -4.441 1.00 97.00 122 ARG A O 1
ATOM 904 N N . THR A 1 123 ? 0.189 1.966 -3.686 1.00 97.50 123 THR A N 1
ATOM 905 C CA . THR A 1 123 ? 1.086 0.915 -4.185 1.00 97.50 123 THR A CA 1
ATOM 906 C C . THR A 1 123 ? 1.218 0.949 -5.710 1.00 97.50 123 THR A C 1
ATOM 908 O O . THR A 1 123 ? 2.337 0.901 -6.224 1.00 97.50 123 THR A O 1
ATOM 911 N N . LEU A 1 124 ? 0.103 1.091 -6.432 1.00 98.00 124 LEU A N 1
ATOM 912 C CA . LEU A 1 124 ? 0.088 1.168 -7.895 1.00 98.00 124 LEU A CA 1
ATOM 913 C C . LEU A 1 124 ? 0.700 2.482 -8.406 1.00 98.00 124 LEU A C 1
ATOM 915 O O . LEU A 1 124 ? 1.526 2.463 -9.312 1.00 98.00 124 LEU A O 1
ATOM 919 N N . ARG A 1 125 ? 0.408 3.626 -7.772 1.00 97.06 125 ARG A N 1
ATOM 920 C CA . ARG A 1 125 ? 1.038 4.913 -8.127 1.00 97.06 125 ARG A CA 1
ATOM 921 C C . ARG A 1 125 ? 2.550 4.905 -7.895 1.00 97.06 125 ARG A C 1
ATOM 923 O O . ARG A 1 125 ? 3.296 5.392 -8.737 1.00 97.06 125 ARG A O 1
ATOM 930 N N . LEU A 1 126 ? 3.025 4.287 -6.810 1.00 94.94 126 LEU A N 1
ATOM 931 C CA . LEU A 1 126 ? 4.461 4.073 -6.581 1.00 94.94 126 LEU A CA 1
ATOM 932 C C . LEU A 1 126 ? 5.100 3.165 -7.646 1.00 94.94 126 LEU A C 1
ATOM 934 O O . LEU A 1 126 ? 6.308 3.233 -7.877 1.00 94.94 126 LEU A O 1
ATOM 938 N N . ALA A 1 127 ? 4.321 2.298 -8.297 1.00 96.56 127 ALA A N 1
ATOM 939 C CA . ALA A 1 127 ? 4.810 1.488 -9.405 1.00 96.56 127 ALA A CA 1
ATOM 940 C C . ALA A 1 127 ? 5.085 2.312 -10.667 1.00 96.56 127 ALA A C 1
ATOM 942 O O . ALA A 1 127 ? 5.976 1.933 -11.417 1.00 96.56 127 ALA A O 1
ATOM 943 N N . LEU A 1 128 ? 4.420 3.455 -10.870 1.00 96.19 128 LEU A N 1
ATOM 944 C CA . LEU A 1 128 ? 4.640 4.305 -12.048 1.00 96.19 128 LEU A CA 1
ATOM 945 C C . LEU A 1 128 ? 6.068 4.856 -12.107 1.00 96.19 128 LEU A C 1
ATOM 947 O O . LEU A 1 128 ? 6.712 4.785 -13.150 1.00 96.19 128 LEU A O 1
ATOM 951 N N . HIS A 1 129 ? 6.608 5.305 -10.968 1.00 95.06 129 HIS A N 1
ATOM 952 C CA . HIS A 1 129 ? 8.013 5.727 -10.877 1.00 95.06 129 HIS A CA 1
ATOM 953 C C . HIS A 1 129 ? 8.966 4.579 -11.230 1.00 95.06 129 HIS A C 1
ATOM 955 O O . HIS A 1 129 ? 9.858 4.720 -12.065 1.00 95.06 129 HIS A O 1
ATOM 961 N N . ARG A 1 130 ? 8.727 3.392 -10.654 1.00 95.50 130 ARG A N 1
ATOM 962 C CA . ARG A 1 130 ? 9.518 2.187 -10.956 1.00 95.50 130 ARG A CA 1
ATOM 963 C C . ARG A 1 130 ? 9.419 1.793 -12.430 1.00 95.50 130 ARG A C 1
ATOM 965 O O . ARG A 1 130 ? 10.433 1.418 -13.013 1.00 95.50 130 ARG A O 1
ATOM 972 N N . ARG A 1 131 ? 8.228 1.907 -13.023 1.00 96.62 131 ARG A N 1
ATOM 973 C CA . ARG A 1 131 ? 7.958 1.614 -14.434 1.00 96.62 131 ARG A CA 1
ATOM 974 C C . ARG A 1 131 ? 8.748 2.547 -15.337 1.00 96.62 131 ARG A C 1
ATOM 976 O O . ARG A 1 131 ? 9.379 2.052 -16.260 1.00 96.62 131 ARG A O 1
ATOM 983 N N . GLY A 1 132 ? 8.785 3.844 -15.029 1.00 96.69 132 GLY A N 1
ATOM 984 C CA . GLY A 1 132 ? 9.586 4.821 -15.770 1.00 96.69 132 GLY A CA 1
ATOM 985 C C . GLY A 1 132 ? 11.079 4.479 -15.772 1.00 96.69 132 GLY A C 1
ATOM 986 O O . GLY A 1 132 ? 11.709 4.491 -16.824 1.00 96.69 132 GLY A O 1
ATOM 987 N N . ILE A 1 133 ? 11.636 4.081 -14.621 1.00 97.44 133 ILE A N 1
ATOM 988 C CA . ILE A 1 133 ? 13.049 3.665 -14.540 1.00 97.44 133 ILE A CA 1
ATOM 989 C C . ILE A 1 133 ? 13.298 2.397 -15.365 1.00 97.44 133 ILE A C 1
ATOM 991 O O . ILE A 1 133 ? 14.282 2.329 -16.097 1.00 97.44 133 ILE A O 1
ATOM 995 N N . VAL A 1 134 ? 12.432 1.384 -15.247 1.00 98.06 134 VAL A N 1
ATOM 996 C CA . VAL A 1 134 ? 12.579 0.133 -16.009 1.00 98.06 134 VAL A CA 1
ATOM 997 C C . VAL A 1 134 ? 12.463 0.400 -17.508 1.00 98.06 134 VAL A C 1
ATOM 999 O O . VAL A 1 134 ? 13.324 -0.052 -18.252 1.00 98.06 134 VAL A O 1
ATOM 1002 N N . ALA A 1 135 ? 11.478 1.185 -17.947 1.00 97.81 135 ALA A N 1
ATOM 1003 C CA . ALA A 1 135 ? 11.318 1.559 -19.350 1.00 97.81 135 ALA A CA 1
ATOM 1004 C C . ALA A 1 135 ? 12.566 2.270 -19.899 1.00 97.81 135 ALA A C 1
ATOM 1006 O O . ALA A 1 135 ? 13.077 1.878 -20.943 1.00 97.81 135 ALA A O 1
ATOM 1007 N N . ALA A 1 136 ? 13.115 3.238 -19.157 1.00 98.12 136 ALA A N 1
ATOM 1008 C CA . ALA A 1 136 ? 14.355 3.927 -19.516 1.00 98.12 136 ALA A CA 1
ATOM 1009 C C . ALA A 1 136 ? 15.555 2.969 -19.629 1.00 98.12 136 ALA A C 1
ATOM 1011 O O . ALA A 1 136 ? 16.335 3.049 -20.579 1.00 98.12 136 ALA A O 1
ATOM 1012 N N . VAL A 1 137 ? 15.699 2.036 -18.679 1.00 97.94 137 VAL A N 1
ATOM 1013 C CA . VAL A 1 137 ? 16.773 1.028 -18.692 1.00 97.94 137 VAL A CA 1
ATOM 1014 C C . VAL A 1 137 ? 16.645 0.081 -19.882 1.00 97.94 137 VAL A C 1
ATOM 1016 O O . VAL A 1 137 ? 17.665 -0.230 -20.490 1.00 97.94 137 VAL A O 1
ATOM 1019 N N . LEU A 1 138 ? 15.430 -0.364 -20.212 1.00 97.94 138 LEU A N 1
ATOM 1020 C CA . LEU A 1 138 ? 15.171 -1.268 -21.336 1.00 97.94 138 LEU A CA 1
ATOM 1021 C C . LEU A 1 138 ? 15.376 -0.573 -22.686 1.00 97.94 138 LEU A C 1
ATOM 1023 O O . LEU A 1 138 ? 16.024 -1.135 -23.561 1.00 97.94 138 LEU A O 1
ATOM 1027 N N . ALA A 1 139 ? 14.898 0.665 -22.831 1.00 97.75 139 ALA A N 1
ATOM 1028 C CA . ALA A 1 139 ? 15.074 1.461 -24.047 1.00 97.75 139 ALA A CA 1
ATOM 1029 C C . ALA A 1 139 ? 16.545 1.814 -24.331 1.00 97.75 139 ALA A C 1
ATOM 1031 O O . ALA A 1 139 ? 16.897 2.146 -25.457 1.00 97.75 139 ALA A O 1
ATOM 1032 N N . THR A 1 140 ? 17.401 1.753 -23.309 1.00 97.50 140 THR A N 1
ATOM 1033 C CA . THR A 1 140 ? 18.839 2.050 -23.395 1.00 97.50 140 THR A CA 1
ATOM 1034 C C . THR A 1 140 ? 19.665 0.879 -22.874 1.00 97.50 140 THR A C 1
ATOM 1036 O O . THR A 1 140 ? 20.633 1.063 -22.125 1.00 97.50 140 THR A O 1
ATOM 1039 N N . TRP A 1 141 ? 19.225 -0.344 -23.175 1.00 97.06 141 TRP A N 1
ATOM 1040 C CA . TRP A 1 141 ? 19.937 -1.539 -22.748 1.00 97.06 141 TRP A CA 1
ATOM 1041 C C . TRP A 1 141 ? 21.338 -1.561 -23.382 1.00 97.06 141 TRP A C 1
ATOM 1043 O O . TRP A 1 141 ? 21.433 -1.433 -24.599 1.00 97.06 141 TRP A O 1
ATOM 1053 N N . PRO A 1 142 ? 22.412 -1.652 -22.580 1.00 95.50 142 PRO A N 1
ATOM 1054 C CA . PRO A 1 142 ? 23.779 -1.541 -23.078 1.00 95.50 142 PRO A CA 1
ATOM 1055 C C . PRO A 1 142 ? 24.298 -2.878 -23.611 1.00 95.50 142 PRO A C 1
ATOM 1057 O O . PRO A 1 142 ? 23.774 -3.937 -23.247 1.00 95.50 142 PRO A O 1
ATOM 1060 N N . ASP A 1 143 ? 25.397 -2.825 -24.361 1.00 92.56 143 ASP A N 1
ATOM 1061 C CA . ASP A 1 143 ? 26.072 -4.026 -24.872 1.00 92.56 143 ASP A CA 1
ATOM 1062 C C . ASP A 1 143 ? 26.651 -4.874 -23.723 1.00 92.56 143 ASP A C 1
ATOM 1064 O O . ASP A 1 143 ? 26.442 -6.088 -23.661 1.00 92.56 143 ASP A O 1
ATOM 1068 N N . ASP A 1 144 ? 27.321 -4.231 -22.754 1.00 92.81 144 ASP A N 1
ATOM 1069 C CA . ASP A 1 144 ? 27.700 -4.853 -21.479 1.00 92.81 144 ASP A CA 1
ATOM 1070 C C . ASP A 1 144 ? 26.924 -4.220 -20.310 1.00 92.81 144 ASP A C 1
ATOM 1072 O O . ASP A 1 144 ? 27.281 -3.156 -19.794 1.00 92.81 144 ASP A O 1
ATOM 1076 N N . PRO A 1 145 ? 25.898 -4.893 -19.763 1.00 89.88 145 PRO A N 1
ATOM 1077 C CA . PRO A 1 145 ? 25.116 -4.350 -18.658 1.00 89.88 145 PRO A CA 1
ATOM 1078 C C . PRO A 1 145 ? 25.863 -4.333 -17.315 1.00 89.88 145 PRO A C 1
ATOM 1080 O O . PRO A 1 145 ? 25.321 -3.832 -16.323 1.00 89.88 145 PRO A O 1
ATOM 1083 N N . ARG A 1 146 ? 27.103 -4.843 -17.242 1.00 89.56 146 ARG A N 1
ATOM 1084 C CA . ARG A 1 146 ? 28.015 -4.612 -16.106 1.00 89.56 146 ARG A CA 1
ATOM 1085 C C . ARG A 1 146 ? 28.807 -3.310 -16.245 1.00 89.56 146 ARG A C 1
ATOM 1087 O O . ARG A 1 146 ? 29.278 -2.804 -15.224 1.00 89.56 146 ARG A O 1
ATOM 1094 N N . ARG A 1 147 ? 28.964 -2.781 -17.461 1.00 90.44 147 ARG A N 1
ATOM 1095 C CA . ARG A 1 147 ? 29.807 -1.622 -17.774 1.00 90.44 147 ARG A CA 1
ATOM 1096 C C . ARG A 1 147 ? 29.160 -0.777 -18.869 1.00 90.44 147 ARG A C 1
ATOM 1098 O O . ARG A 1 147 ? 29.348 -1.031 -20.047 1.00 90.44 147 ARG A O 1
ATOM 1105 N N . ARG A 1 148 ? 28.449 0.273 -18.455 1.00 94.50 148 ARG A N 1
ATOM 1106 C CA . ARG A 1 148 ? 27.972 1.307 -19.380 1.00 94.50 148 ARG A CA 1
ATOM 1107 C C . ARG A 1 148 ? 29.099 2.279 -19.722 1.00 94.50 148 ARG A C 1
ATOM 1109 O O . ARG A 1 148 ? 29.772 2.780 -18.817 1.00 94.50 148 ARG A O 1
ATOM 1116 N N . THR A 1 149 ? 29.254 2.560 -21.005 1.00 95.69 149 THR A N 1
ATOM 1117 C CA . THR A 1 149 ? 30.058 3.650 -21.563 1.00 95.69 149 THR A CA 1
ATOM 1118 C C . THR A 1 149 ? 29.429 5.014 -21.258 1.00 95.69 149 THR A C 1
ATOM 1120 O O . THR A 1 149 ? 28.256 5.111 -20.895 1.00 95.69 149 THR A O 1
ATOM 1123 N N . GLU A 1 150 ? 30.189 6.099 -21.430 1.00 95.69 150 GLU A N 1
ATOM 1124 C CA . GLU A 1 150 ? 29.661 7.461 -21.248 1.00 95.69 150 GLU A CA 1
ATOM 11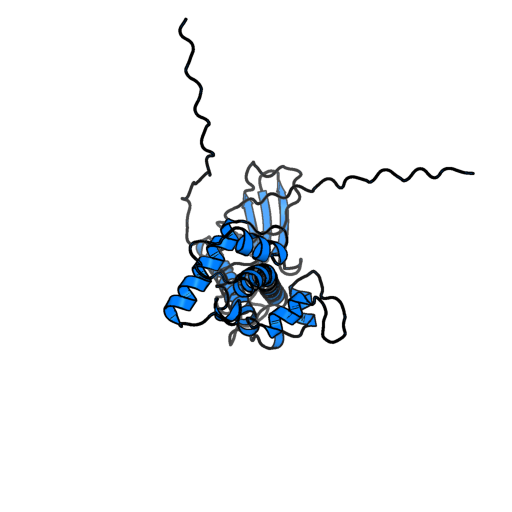25 C C . GLU A 1 150 ? 28.514 7.790 -22.215 1.00 95.69 150 GLU A C 1
ATOM 1127 O O . GLU A 1 150 ? 27.561 8.466 -21.831 1.00 95.69 150 GLU A O 1
ATOM 1132 N N . VAL A 1 151 ? 28.556 7.259 -23.442 1.00 96.62 151 VAL A N 1
ATOM 1133 C CA . VAL A 1 151 ? 27.486 7.444 -24.435 1.00 96.62 151 VAL A CA 1
ATOM 1134 C C . VAL A 1 151 ? 26.200 6.749 -23.980 1.00 96.62 151 VAL A C 1
ATOM 1136 O O . VAL A 1 151 ? 25.133 7.362 -23.980 1.00 96.62 151 VAL A O 1
ATOM 1139 N N . GLU A 1 152 ? 26.290 5.507 -23.502 1.00 96.56 152 GLU A N 1
ATOM 1140 C CA . GLU A 1 152 ? 25.137 4.774 -22.957 1.00 96.56 152 GLU A CA 1
ATOM 1141 C C . GLU A 1 152 ? 24.602 5.414 -21.667 1.00 96.56 152 GLU A C 1
ATOM 1143 O O . GLU A 1 152 ? 23.398 5.373 -21.395 1.00 96.56 152 GLU A O 1
ATOM 1148 N N . TRP A 1 153 ? 25.477 6.025 -20.859 1.00 95.50 153 TRP A N 1
ATOM 1149 C CA . TRP A 1 153 ? 25.061 6.818 -19.704 1.00 95.50 153 TRP A CA 1
ATOM 1150 C C . TRP A 1 153 ? 24.320 8.087 -20.110 1.00 95.50 153 TRP A C 1
ATOM 1152 O O . TRP A 1 153 ? 23.302 8.406 -19.493 1.00 95.50 153 TRP A O 1
ATOM 1162 N N . ALA A 1 154 ? 24.804 8.806 -21.122 1.00 96.19 154 ALA A N 1
ATOM 1163 C CA . ALA A 1 154 ? 24.142 9.994 -21.644 1.00 96.19 154 ALA A CA 1
ATOM 1164 C C . ALA A 1 154 ? 22.757 9.651 -22.213 1.00 96.19 154 ALA A C 1
ATOM 1166 O O . ALA A 1 154 ? 21.777 10.302 -21.848 1.00 96.19 154 ALA A O 1
ATOM 1167 N N . ALA A 1 155 ? 22.658 8.579 -23.007 1.00 96.69 155 ALA A N 1
ATOM 1168 C CA . ALA A 1 155 ? 21.393 8.091 -23.554 1.00 96.69 155 ALA A CA 1
ATOM 1169 C C . ALA A 1 155 ? 20.387 7.733 -22.449 1.00 96.69 155 ALA A C 1
ATOM 1171 O O . ALA A 1 155 ? 19.244 8.181 -22.487 1.00 96.69 155 ALA A O 1
ATOM 1172 N N . LEU A 1 156 ? 20.816 6.993 -21.418 1.00 97.19 156 LEU A N 1
ATOM 1173 C CA . LEU A 1 156 ? 19.951 6.656 -20.284 1.00 97.19 156 LEU A CA 1
ATOM 1174 C C . LEU A 1 156 ? 19.481 7.905 -19.528 1.00 97.19 156 LEU A C 1
ATOM 1176 O O . LEU A 1 156 ? 18.297 8.032 -19.223 1.00 97.19 156 LEU A O 1
ATOM 1180 N N . ARG A 1 157 ? 20.390 8.837 -19.216 1.00 95.31 157 ARG A N 1
ATOM 1181 C CA . ARG A 1 157 ? 20.051 10.069 -18.481 1.00 95.31 157 ARG A CA 1
ATOM 1182 C C . ARG A 1 157 ? 19.043 10.937 -19.232 1.00 95.31 157 ARG A C 1
ATOM 1184 O O . ARG A 1 157 ? 18.234 11.581 -18.576 1.00 95.31 157 ARG A O 1
ATOM 1191 N N . ALA A 1 158 ? 19.061 10.920 -20.564 1.00 96.44 158 ALA A N 1
ATOM 1192 C CA . ALA A 1 158 ? 18.125 11.682 -21.387 1.00 96.44 158 ALA A CA 1
ATOM 1193 C C . ALA A 1 158 ? 16.665 11.206 -21.264 1.00 96.44 158 ALA A C 1
ATOM 1195 O O . ALA A 1 158 ? 15.754 11.996 -21.494 1.00 96.44 158 ALA A O 1
ATOM 1196 N N . VAL A 1 159 ? 16.435 9.943 -20.889 1.00 97.12 159 VAL A N 1
ATOM 1197 C CA . VAL A 1 159 ? 15.089 9.340 -20.803 1.00 97.12 159 VAL A CA 1
ATOM 1198 C C . VAL A 1 159 ? 14.662 8.984 -19.375 1.00 97.12 159 VAL A C 1
ATOM 1200 O O . VAL A 1 159 ? 13.555 8.492 -19.159 1.00 97.12 159 VAL A O 1
ATOM 1203 N N . LEU A 1 160 ? 15.526 9.202 -18.380 1.00 96.50 160 LEU A N 1
ATOM 1204 C CA . LEU A 1 160 ? 15.222 8.894 -16.986 1.00 96.50 160 LEU A CA 1
ATOM 1205 C C . LEU A 1 160 ? 14.213 9.887 -16.384 1.00 96.50 160 LEU A C 1
ATOM 1207 O O . LEU A 1 160 ? 14.331 11.094 -16.599 1.00 96.50 160 LEU A O 1
ATOM 1211 N N . PRO A 1 161 ? 13.279 9.414 -15.537 1.00 94.31 161 PRO A N 1
ATOM 1212 C CA . PRO A 1 161 ? 12.475 10.300 -14.705 1.00 94.31 161 PRO A CA 1
ATOM 1213 C C . PRO A 1 161 ? 13.338 11.191 -13.798 1.00 94.31 161 PRO A C 1
ATOM 1215 O O . PRO A 1 161 ? 14.428 10.807 -13.362 1.00 94.31 161 PRO A O 1
ATOM 1218 N N . ALA A 1 162 ? 12.820 12.370 -13.454 1.00 90.56 162 ALA A N 1
ATOM 1219 C CA . ALA A 1 162 ? 13.486 13.270 -12.519 1.00 90.56 162 ALA A CA 1
ATOM 1220 C C . ALA A 1 162 ? 13.652 12.628 -11.127 1.00 90.56 162 ALA A C 1
ATOM 1222 O O . ALA A 1 162 ? 12.785 11.896 -10.650 1.00 90.56 162 ALA A O 1
ATOM 1223 N N . GLY A 1 163 ? 14.768 12.930 -10.457 1.00 91.06 163 GLY A N 1
ATOM 1224 C CA . GLY A 1 163 ? 15.027 12.487 -9.081 1.00 91.06 163 GLY A CA 1
ATOM 1225 C C . GLY A 1 163 ? 15.483 11.032 -8.928 1.00 91.06 163 GLY A C 1
ATOM 1226 O O . GLY A 1 163 ? 15.633 10.571 -7.798 1.00 91.06 163 GLY A O 1
ATOM 1227 N N . VAL A 1 164 ? 15.733 10.309 -10.025 1.00 95.62 164 VAL A N 1
ATOM 1228 C CA . VAL A 1 164 ? 16.243 8.932 -9.971 1.00 95.62 164 VAL A CA 1
ATOM 1229 C C . VAL A 1 164 ? 17.692 8.905 -9.484 1.00 95.62 164 VAL A C 1
ATOM 1231 O O . VAL A 1 164 ? 18.578 9.561 -10.033 1.00 95.62 164 VAL A O 1
ATOM 1234 N N . SER A 1 165 ? 17.951 8.088 -8.466 1.00 94.31 165 SER A N 1
ATOM 1235 C CA . SER A 1 165 ? 19.286 7.882 -7.913 1.00 94.31 165 SER A CA 1
ATOM 1236 C C . SER A 1 165 ? 20.093 6.836 -8.691 1.00 94.31 165 SER A C 1
ATOM 1238 O O . SER A 1 165 ? 19.564 5.875 -9.256 1.00 94.31 165 SER A O 1
ATOM 1240 N N . GLY A 1 166 ? 21.425 6.933 -8.624 1.00 93.25 166 GLY A N 1
ATOM 1241 C CA . GLY A 1 166 ? 22.305 5.899 -9.180 1.00 93.25 166 GLY A CA 1
ATOM 1242 C C . GLY A 1 166 ? 22.092 4.511 -8.554 1.00 93.25 166 GLY A C 1
ATOM 1243 O O . GLY A 1 166 ? 22.323 3.495 -9.209 1.00 93.25 166 GLY A O 1
ATOM 1244 N N . ALA A 1 167 ? 21.630 4.445 -7.300 1.00 94.31 167 ALA A N 1
ATOM 1245 C CA . ALA A 1 167 ? 21.310 3.185 -6.632 1.00 94.31 167 ALA A CA 1
ATOM 1246 C C . ALA A 1 167 ? 20.078 2.502 -7.246 1.00 94.31 167 ALA A C 1
ATOM 1248 O O . ALA A 1 167 ? 20.106 1.290 -7.466 1.00 94.31 167 ALA A O 1
ATOM 1249 N N . GLU A 1 168 ? 19.036 3.270 -7.574 1.00 95.69 168 GLU A N 1
ATOM 1250 C CA . GLU A 1 168 ? 17.847 2.757 -8.261 1.00 95.69 168 GLU A CA 1
ATOM 1251 C C . GLU A 1 168 ? 18.200 2.204 -9.641 1.00 95.69 168 GLU A C 1
ATOM 1253 O O . GLU A 1 168 ? 17.820 1.074 -9.948 1.00 95.69 168 GLU A O 1
ATOM 1258 N N . ILE A 1 169 ? 19.001 2.935 -10.426 1.00 95.62 169 ILE A N 1
ATOM 1259 C CA . ILE A 1 169 ? 19.458 2.476 -11.748 1.00 95.62 169 ILE A CA 1
ATOM 1260 C C . ILE A 1 169 ? 20.214 1.151 -11.620 1.00 95.62 169 ILE A C 1
ATOM 1262 O O . ILE A 1 169 ? 19.875 0.176 -12.287 1.00 95.62 169 ILE A O 1
ATOM 1266 N N . ARG A 1 170 ? 21.212 1.076 -10.724 1.00 94.44 170 ARG A N 1
ATOM 1267 C CA . ARG A 1 170 ? 21.993 -0.156 -10.511 1.00 94.44 170 ARG A CA 1
ATOM 1268 C C . ARG A 1 170 ? 21.112 -1.328 -10.090 1.00 94.44 170 ARG A C 1
ATOM 1270 O O . ARG A 1 170 ? 21.329 -2.447 -10.552 1.00 94.44 170 ARG A O 1
ATOM 1277 N N . ASN A 1 171 ? 20.128 -1.083 -9.224 1.00 95.69 171 ASN A N 1
ATOM 1278 C CA . ASN A 1 171 ? 19.191 -2.112 -8.790 1.00 95.69 171 ASN A CA 1
ATOM 1279 C C . ASN A 1 171 ? 18.351 -2.643 -9.964 1.00 95.69 171 ASN A C 1
ATOM 1281 O O . ASN A 1 171 ? 18.270 -3.858 -10.137 1.00 95.69 171 ASN A O 1
ATOM 1285 N N . ARG A 1 172 ? 17.791 -1.758 -10.804 1.00 96.75 172 ARG A N 1
ATOM 1286 C CA . ARG A 1 172 ? 16.986 -2.160 -11.972 1.00 96.75 172 ARG A CA 1
ATOM 1287 C C . ARG A 1 172 ? 17.810 -2.861 -13.040 1.00 96.75 172 ARG A C 1
ATOM 1289 O O . ARG A 1 172 ? 17.410 -3.930 -13.486 1.00 96.75 172 ARG A O 1
ATOM 1296 N N . THR A 1 173 ? 18.993 -2.350 -13.372 1.00 97.06 173 THR A N 1
ATOM 1297 C CA . THR A 1 173 ? 19.900 -3.026 -14.311 1.00 97.06 173 THR A CA 1
ATOM 1298 C C . THR A 1 173 ? 20.245 -4.432 -13.822 1.00 97.06 173 THR A C 1
ATOM 1300 O O . THR A 1 173 ? 20.215 -5.375 -14.604 1.00 97.06 173 THR A O 1
ATOM 1303 N N . ARG A 1 174 ? 20.508 -4.622 -12.519 1.00 97.19 174 ARG A N 1
ATOM 1304 C CA . ARG A 1 174 ? 20.763 -5.960 -11.959 1.00 97.19 174 ARG A CA 1
ATOM 1305 C C . ARG A 1 174 ? 19.554 -6.891 -12.086 1.00 97.19 174 ARG A C 1
ATOM 1307 O O . ARG A 1 174 ? 19.753 -8.053 -12.416 1.00 97.19 174 ARG A O 1
ATOM 1314 N N . GLN A 1 175 ? 18.340 -6.404 -11.828 1.00 97.38 175 GLN A N 1
ATOM 1315 C CA . GLN A 1 175 ? 17.122 -7.207 -11.981 1.00 97.38 175 GLN A CA 1
ATOM 1316 C C . GLN A 1 175 ? 16.905 -7.634 -13.436 1.00 97.38 175 GLN A C 1
ATOM 1318 O O . GLN A 1 175 ? 16.702 -8.815 -13.688 1.00 97.38 175 GLN A O 1
ATOM 1323 N N . VAL A 1 176 ? 17.026 -6.709 -14.395 1.00 98.25 176 VAL A N 1
ATOM 1324 C CA . VAL A 1 176 ? 16.889 -7.040 -15.823 1.00 98.25 176 VAL A CA 1
ATOM 1325 C C . VAL A 1 176 ? 17.978 -8.019 -16.262 1.00 98.25 176 VAL A C 1
ATOM 1327 O O . VAL A 1 176 ? 17.686 -8.971 -16.971 1.00 98.25 176 VAL A O 1
ATOM 1330 N N . ARG A 1 177 ? 19.221 -7.863 -15.786 1.00 97.69 177 ARG A N 1
ATOM 1331 C CA . ARG A 1 177 ? 20.298 -8.830 -16.061 1.00 97.69 177 ARG A CA 1
ATOM 1332 C C . ARG A 1 177 ? 19.976 -10.230 -15.544 1.00 97.69 177 ARG A C 1
ATOM 1334 O O . ARG A 1 177 ? 20.296 -11.194 -16.225 1.00 97.69 177 ARG A O 1
ATOM 1341 N N . ALA A 1 178 ? 19.411 -10.335 -14.341 1.00 97.75 178 ALA A N 1
ATOM 1342 C CA . ALA A 1 178 ? 19.007 -11.621 -13.779 1.00 97.75 178 ALA A CA 1
ATOM 1343 C C . ALA A 1 178 ? 17.900 -12.261 -14.627 1.00 97.75 178 ALA A C 1
ATOM 1345 O O . ALA A 1 178 ? 18.004 -13.433 -14.955 1.00 97.75 178 ALA A O 1
ATOM 1346 N N . TYR A 1 179 ? 16.921 -11.463 -15.064 1.00 98.12 179 TYR A N 1
ATOM 1347 C CA . TYR A 1 179 ? 15.870 -11.911 -15.975 1.00 98.12 179 TYR A CA 1
ATOM 1348 C C . TYR A 1 179 ? 16.440 -12.407 -17.315 1.00 98.12 179 TYR A C 1
ATOM 1350 O O . TYR A 1 179 ? 16.150 -13.520 -17.729 1.00 98.12 179 TYR A O 1
ATOM 1358 N N . VAL A 1 180 ? 17.312 -11.634 -17.972 1.00 97.44 180 VAL A N 1
ATOM 1359 C CA . VAL A 1 180 ? 17.938 -12.037 -19.248 1.00 97.44 180 VAL A CA 1
ATOM 1360 C C . VAL A 1 180 ? 18.762 -13.316 -19.092 1.00 97.44 180 VAL A C 1
ATOM 1362 O O . VAL A 1 180 ? 18.778 -14.140 -19.995 1.00 97.44 180 VAL A O 1
ATOM 1365 N N . ALA A 1 181 ? 19.435 -13.506 -17.955 1.00 97.12 181 ALA A N 1
ATOM 1366 C CA . ALA A 1 181 ? 20.193 -14.729 -17.697 1.00 97.12 181 ALA A CA 1
ATOM 1367 C C . ALA A 1 181 ? 19.302 -15.974 -17.530 1.00 97.12 181 ALA A C 1
ATOM 1369 O O . ALA A 1 181 ? 19.788 -17.081 -17.727 1.00 97.12 181 ALA A O 1
ATOM 1370 N N . GLU A 1 182 ? 18.037 -15.799 -17.147 1.00 97.75 182 GLU A N 1
ATOM 1371 C CA . GLU A 1 182 ? 17.071 -16.885 -16.948 1.00 97.75 182 GLU A CA 1
ATOM 1372 C C . GLU A 1 182 ? 16.222 -17.156 -18.202 1.00 97.75 182 GLU A C 1
ATOM 1374 O O . GLU A 1 182 ? 15.929 -18.310 -18.496 1.00 97.75 182 GLU A O 1
ATOM 1379 N N . TYR A 1 183 ? 15.852 -16.109 -18.949 1.00 97.06 183 TYR A N 1
ATOM 1380 C CA . TYR A 1 183 ? 14.884 -16.181 -20.054 1.00 97.06 183 TYR A CA 1
ATOM 1381 C C . TYR A 1 183 ? 15.473 -15.860 -21.439 1.00 97.06 183 TYR A C 1
ATOM 1383 O O . TYR A 1 183 ? 14.758 -15.930 -22.432 1.00 97.06 183 TYR A O 1
ATOM 1391 N N . GLU A 1 184 ? 16.751 -15.478 -21.527 1.00 95.94 184 GLU A N 1
ATOM 1392 C CA . GLU A 1 184 ? 17.487 -15.175 -22.774 1.00 95.94 184 GLU A CA 1
ATOM 1393 C C . GLU A 1 184 ? 16.926 -14.019 -23.627 1.00 95.94 184 GLU A C 1
ATOM 1395 O O . GLU A 1 184 ? 17.399 -13.752 -24.730 1.00 95.94 184 GLU A O 1
ATOM 1400 N N . HIS A 1 185 ? 15.966 -13.258 -23.101 1.00 96.44 185 HIS A N 1
ATOM 1401 C CA . HIS A 1 185 ? 15.431 -12.054 -23.731 1.00 96.44 185 HIS A CA 1
ATOM 1402 C C . HIS A 1 185 ? 15.169 -10.947 -22.701 1.00 96.44 185 HIS A C 1
ATOM 1404 O O . HIS A 1 185 ? 15.120 -11.179 -21.490 1.00 96.44 185 HIS A O 1
ATOM 1410 N N . LEU A 1 186 ? 14.988 -9.710 -23.175 1.00 97.88 186 LEU A N 1
ATOM 1411 C CA . LEU A 1 186 ? 14.587 -8.594 -22.316 1.00 97.88 186 LEU A CA 1
ATOM 1412 C C . LEU A 1 186 ? 13.126 -8.757 -21.858 1.00 97.88 186 LEU A C 1
ATOM 1414 O O . LEU A 1 186 ? 12.292 -9.241 -22.628 1.00 97.88 186 LEU A O 1
ATOM 1418 N N . PRO A 1 187 ? 12.778 -8.341 -20.628 1.00 97.75 187 PRO A N 1
ATOM 1419 C CA . PRO A 1 187 ? 11.390 -8.325 -20.185 1.00 97.75 187 PRO A CA 1
ATOM 1420 C C . PRO A 1 187 ? 10.608 -7.255 -20.958 1.00 97.75 187 PRO A C 1
ATOM 1422 O O . PRO A 1 187 ? 11.121 -6.167 -21.213 1.00 97.75 187 PRO A O 1
ATOM 1425 N N . ALA A 1 188 ? 9.332 -7.516 -21.249 1.00 96.06 188 ALA A N 1
ATOM 1426 C CA . ALA A 1 188 ? 8.472 -6.557 -21.954 1.00 96.06 188 ALA A CA 1
ATOM 1427 C C . ALA A 1 188 ? 8.174 -5.274 -21.144 1.00 96.06 188 ALA A C 1
ATOM 1429 O O . ALA A 1 188 ? 7.677 -4.290 -21.682 1.00 96.06 188 ALA A O 1
ATOM 1430 N N . GLY A 1 189 ? 8.459 -5.271 -19.839 1.00 97.06 189 GLY A N 1
ATOM 1431 C CA . GLY A 1 189 ? 8.273 -4.115 -18.969 1.00 97.06 189 GLY A CA 1
ATOM 1432 C C . GLY A 1 189 ? 8.275 -4.489 -17.490 1.00 97.06 189 GLY A C 1
ATOM 1433 O O . GLY A 1 189 ? 8.603 -5.617 -17.118 1.00 97.06 189 GLY A O 1
ATOM 1434 N N . LEU A 1 190 ? 7.877 -3.537 -16.637 1.00 97.62 190 LEU A N 1
ATOM 1435 C CA . LEU A 1 190 ? 7.881 -3.709 -15.179 1.00 97.62 190 LEU A CA 1
ATOM 1436 C C . LEU A 1 190 ? 7.072 -4.928 -14.723 1.00 97.62 190 LEU A C 1
ATOM 1438 O O . LEU A 1 190 ? 7.565 -5.673 -13.893 1.00 97.62 190 LEU A O 1
ATOM 1442 N N . CYS A 1 191 ? 5.860 -5.131 -15.242 1.00 97.31 191 CYS A N 1
ATOM 1443 C CA . CYS A 1 191 ? 4.966 -6.194 -14.767 1.00 97.31 191 CYS A CA 1
ATOM 1444 C C . CYS A 1 191 ? 5.424 -7.609 -15.150 1.00 97.31 191 CYS A C 1
ATOM 1446 O O . CYS A 1 191 ? 5.028 -8.570 -14.503 1.00 97.31 191 CYS A O 1
ATOM 1448 N N . VAL A 1 192 ? 6.255 -7.737 -16.190 1.00 96.88 192 VAL A N 1
ATOM 1449 C CA . VAL A 1 192 ? 6.901 -9.009 -16.556 1.00 96.88 192 VAL A CA 1
ATOM 1450 C C . VAL A 1 192 ? 8.174 -9.214 -15.736 1.00 96.88 192 VAL A C 1
ATOM 1452 O O . VAL A 1 192 ? 8.451 -10.320 -15.289 1.00 96.88 192 VAL A O 1
ATOM 1455 N N . LEU A 1 193 ? 8.937 -8.139 -15.510 1.00 97.62 193 LEU A N 1
ATOM 1456 C CA . LEU A 1 193 ? 10.157 -8.172 -14.703 1.00 97.62 193 LEU A CA 1
ATOM 1457 C C . LEU A 1 193 ? 9.878 -8.418 -13.209 1.00 97.62 193 LEU A C 1
ATOM 1459 O O . LEU A 1 193 ? 10.650 -9.089 -12.530 1.00 97.62 193 LEU A O 1
ATOM 1463 N N . GLU A 1 194 ? 8.807 -7.826 -12.684 1.00 95.19 194 GLU A N 1
ATOM 1464 C CA . GLU A 1 194 ? 8.370 -7.921 -11.295 1.00 95.19 194 GLU A CA 1
ATOM 1465 C C . GLU A 1 194 ? 6.926 -8.438 -11.262 1.00 95.19 194 GLU A C 1
ATOM 1467 O O . GLU A 1 194 ? 6.038 -7.839 -11.868 1.00 95.19 194 GLU A O 1
ATOM 1472 N N . GLY A 1 195 ? 6.657 -9.487 -10.480 1.00 94.19 195 GLY A N 1
ATOM 1473 C CA . GLY A 1 195 ? 5.284 -9.821 -10.092 1.00 94.19 195 GLY A CA 1
ATOM 1474 C C . GLY A 1 195 ? 4.641 -8.714 -9.234 1.00 94.19 195 GLY A C 1
ATOM 1475 O O . GLY A 1 195 ? 5.335 -7.793 -8.783 1.00 94.19 195 GLY A O 1
ATOM 1476 N N . PRO A 1 196 ? 3.323 -8.788 -8.964 1.00 95.31 196 PRO A N 1
ATOM 1477 C CA . PRO A 1 196 ? 2.650 -7.802 -8.127 1.00 95.31 196 PRO A CA 1
ATOM 1478 C C . PRO A 1 196 ? 3.334 -7.690 -6.756 1.00 95.31 196 PRO A C 1
ATOM 1480 O O . PRO A 1 196 ? 3.685 -8.709 -6.149 1.00 95.31 196 PRO A O 1
ATOM 1483 N N . PRO A 1 197 ? 3.546 -6.465 -6.239 1.00 94.56 197 PRO A N 1
ATOM 1484 C CA . PRO A 1 197 ? 4.281 -6.269 -5.002 1.00 94.56 197 PRO A CA 1
ATOM 1485 C C . PRO A 1 197 ? 3.534 -6.882 -3.817 1.00 94.56 197 PRO A C 1
ATOM 1487 O O . PRO A 1 197 ? 2.315 -6.758 -3.686 1.00 94.56 197 PRO A O 1
ATOM 1490 N N . GLN A 1 198 ? 4.297 -7.489 -2.909 1.00 93.81 198 GLN A N 1
ATOM 1491 C CA . GLN A 1 198 ? 3.769 -8.017 -1.657 1.00 93.81 198 GLN A CA 1
ATOM 1492 C C . GLN A 1 198 ? 3.213 -6.880 -0.793 1.00 93.81 198 GLN A C 1
ATOM 1494 O O . GLN A 1 198 ? 3.901 -5.899 -0.497 1.00 93.81 198 GLN A O 1
ATOM 1499 N N . VAL A 1 199 ? 1.959 -7.024 -0.370 1.00 95.75 199 VAL A N 1
ATOM 1500 C CA . VAL A 1 199 ? 1.279 -6.057 0.495 1.00 95.75 199 VAL A CA 1
ATOM 1501 C C . VAL A 1 199 ? 1.501 -6.449 1.952 1.00 95.75 199 VAL A C 1
ATOM 1503 O O . VAL A 1 199 ? 1.302 -7.604 2.321 1.00 95.75 199 VAL A O 1
ATOM 1506 N N . ALA A 1 200 ? 1.893 -5.495 2.796 1.00 94.50 200 ALA A N 1
ATOM 1507 C CA . ALA A 1 200 ? 2.098 -5.747 4.220 1.00 94.50 200 ALA A CA 1
ATOM 1508 C C . ALA A 1 200 ? 0.761 -5.808 4.992 1.00 94.50 200 ALA A C 1
ATOM 1510 O O . ALA A 1 200 ? -0.175 -5.080 4.645 1.00 94.50 200 ALA A O 1
ATOM 1511 N N . PRO A 1 201 ? 0.663 -6.603 6.077 1.00 94.56 201 PRO A N 1
ATOM 1512 C CA . PRO A 1 201 ? -0.495 -6.608 6.967 1.00 94.56 201 PRO A CA 1
ATOM 1513 C C . PRO A 1 201 ? -0.496 -5.353 7.840 1.00 94.56 201 PRO A C 1
ATOM 1515 O O . PRO A 1 201 ? 0.006 -5.344 8.962 1.00 94.56 201 PRO A O 1
ATOM 1518 N N . LEU A 1 202 ? -1.047 -4.264 7.309 1.00 94.81 202 LEU A N 1
ATOM 1519 C CA . LEU A 1 202 ? -1.180 -2.988 8.005 1.00 94.81 202 LEU A CA 1
ATOM 1520 C C . LEU A 1 202 ? -2.520 -2.319 7.703 1.00 94.81 202 LEU A C 1
ATOM 1522 O O . LEU A 1 202 ? -3.184 -2.633 6.715 1.00 94.81 202 LEU A O 1
ATOM 1526 N N . VAL A 1 203 ? -2.901 -1.368 8.555 1.00 94.31 203 VAL A N 1
ATOM 1527 C CA . VAL A 1 203 ? -4.141 -0.597 8.415 1.00 94.31 203 VAL A CA 1
ATOM 1528 C C . VAL A 1 203 ? -3.805 0.885 8.353 1.00 94.31 203 VAL A C 1
ATOM 1530 O O . VAL A 1 203 ? -3.390 1.476 9.350 1.00 94.31 203 VAL A O 1
ATOM 1533 N N . VAL A 1 204 ? -3.997 1.506 7.190 1.00 93.56 204 VAL A N 1
ATOM 1534 C CA . VAL A 1 204 ? -3.756 2.943 6.988 1.00 93.56 204 VAL A CA 1
ATOM 1535 C C . VAL A 1 204 ? -4.947 3.739 7.535 1.00 93.56 204 VAL A C 1
ATOM 1537 O O . VAL A 1 204 ? -5.832 4.131 6.779 1.00 93.56 204 VAL A O 1
ATOM 1540 N N . LEU A 1 205 ? -5.007 3.990 8.850 1.00 94.06 205 LEU A N 1
ATOM 1541 C CA . LEU A 1 205 ? -6.159 4.690 9.444 1.00 94.06 205 LEU A CA 1
ATOM 1542 C C . LEU A 1 205 ? -6.303 6.132 8.935 1.00 94.06 205 LEU A C 1
ATOM 1544 O O . LEU A 1 205 ? -7.411 6.652 8.890 1.00 94.06 205 LEU A O 1
ATOM 1548 N N . ALA A 1 206 ? -5.217 6.762 8.481 1.00 90.38 206 ALA A N 1
ATOM 1549 C CA . ALA A 1 206 ? -5.249 8.065 7.804 1.00 90.38 206 ALA A CA 1
ATOM 1550 C C . ALA A 1 206 ? -6.104 8.093 6.524 1.00 90.38 206 ALA A C 1
ATOM 1552 O O . ALA A 1 206 ? -6.495 9.164 6.067 1.00 90.38 206 ALA A O 1
ATOM 1553 N N . ALA A 1 207 ? -6.396 6.931 5.939 1.00 89.94 207 ALA A N 1
ATOM 1554 C CA . ALA A 1 207 ? -7.286 6.798 4.789 1.00 89.94 207 ALA A CA 1
ATOM 1555 C C . ALA A 1 207 ? -8.774 6.725 5.174 1.00 89.94 207 ALA A C 1
ATOM 1557 O O . ALA A 1 207 ? -9.646 6.773 4.306 1.00 89.94 207 ALA A O 1
ATOM 1558 N N . MET A 1 208 ? -9.066 6.559 6.463 1.00 93.25 208 MET A N 1
ATOM 1559 C CA . MET A 1 208 ? -10.407 6.345 6.991 1.00 93.25 208 MET A CA 1
ATOM 1560 C C . MET A 1 208 ? -10.949 7.643 7.599 1.00 93.25 208 MET A C 1
ATOM 1562 O O . MET A 1 208 ? -10.192 8.529 7.990 1.00 93.25 208 MET A O 1
ATOM 1566 N N . ASP A 1 209 ? -12.273 7.776 7.658 1.00 91.94 209 ASP A N 1
ATOM 1567 C CA . ASP A 1 209 ? -12.920 8.966 8.212 1.00 91.94 209 ASP A CA 1
ATOM 1568 C C . ASP A 1 209 ? -13.372 8.768 9.669 1.00 91.94 209 ASP A C 1
ATOM 1570 O O . ASP A 1 209 ? -13.198 7.705 10.277 1.00 91.94 209 ASP A O 1
ATOM 1574 N N . ARG A 1 210 ? -13.997 9.813 10.224 1.00 93.69 210 ARG A N 1
ATOM 1575 C CA . ARG A 1 210 ? -14.465 9.859 11.617 1.00 93.69 210 ARG A CA 1
ATOM 1576 C C . ARG A 1 210 ? -15.519 8.803 11.963 1.00 93.69 210 ARG A C 1
ATOM 1578 O O . ARG A 1 210 ? -15.791 8.600 13.140 1.00 93.69 210 ARG A O 1
ATOM 1585 N N . GLN A 1 211 ? -16.103 8.111 10.981 1.00 94.25 211 GLN A N 1
ATOM 1586 C CA . GLN A 1 211 ? -17.027 7.003 11.246 1.00 94.25 211 GLN A CA 1
ATOM 1587 C C . GLN A 1 211 ? -16.306 5.697 11.606 1.00 94.25 211 GLN A C 1
ATOM 1589 O O . GLN A 1 211 ? -16.964 4.746 12.042 1.00 94.25 211 GLN A O 1
ATOM 1594 N N . GLN A 1 212 ? -14.986 5.651 11.408 1.00 95.94 212 GLN A N 1
ATOM 1595 C CA . GLN A 1 212 ? -14.138 4.480 11.611 1.00 95.94 212 GLN A CA 1
ATOM 1596 C C . GLN A 1 212 ? -12.989 4.747 12.590 1.00 95.94 212 GLN A C 1
ATOM 1598 O O . GLN A 1 212 ? -12.591 3.829 13.307 1.00 95.94 212 GLN A O 1
ATOM 1603 N N . VAL A 1 213 ? -12.450 5.971 12.618 1.00 97.06 213 VAL A N 1
ATOM 1604 C CA . VAL A 1 213 ? -11.307 6.329 13.464 1.00 97.06 213 VAL A CA 1
ATOM 1605 C C . VAL A 1 213 ? -11.317 7.804 13.872 1.00 97.06 213 VAL A C 1
ATOM 1607 O O . VAL A 1 213 ? -11.615 8.685 13.067 1.00 97.06 213 VAL A O 1
ATOM 1610 N N . THR A 1 214 ? -10.908 8.089 15.107 1.00 97.38 214 THR A N 1
ATOM 1611 C CA . THR A 1 214 ? -10.516 9.433 15.552 1.00 97.38 214 THR A CA 1
ATOM 1612 C C . THR A 1 214 ? -9.263 9.357 16.415 1.00 97.38 214 THR A C 1
ATOM 1614 O O . THR A 1 214 ? -9.098 8.404 17.171 1.00 97.38 214 THR A O 1
ATOM 1617 N N . LEU A 1 215 ? -8.412 10.376 16.348 1.00 96.62 215 LEU A N 1
ATOM 1618 C CA . LEU A 1 215 ? -7.262 10.537 17.233 1.00 96.62 215 LEU A CA 1
ATOM 1619 C C . LEU A 1 215 ? -7.360 11.907 17.899 1.00 96.62 215 LEU A C 1
ATOM 1621 O O . LEU A 1 215 ? -7.543 12.905 17.203 1.00 96.62 215 LEU A O 1
ATOM 1625 N N . ALA A 1 216 ? -7.246 11.943 19.221 1.00 95.81 216 ALA A N 1
ATOM 1626 C CA . ALA A 1 216 ? -7.234 13.178 19.993 1.00 95.81 216 ALA A CA 1
ATOM 1627 C C . ALA A 1 216 ? -6.070 13.160 20.981 1.00 95.81 216 ALA A C 1
ATOM 1629 O O . ALA A 1 216 ? -5.769 12.122 21.565 1.00 95.81 216 ALA A O 1
ATOM 1630 N N . ARG A 1 217 ? -5.420 14.305 21.176 1.00 95.31 217 ARG A N 1
ATOM 1631 C CA . ARG A 1 217 ? -4.480 14.480 22.283 1.00 95.31 217 ARG A CA 1
ATOM 1632 C C . ARG A 1 217 ? -5.277 14.570 23.587 1.00 95.31 217 ARG A C 1
ATOM 1634 O O . ARG A 1 217 ? -6.288 15.268 23.620 1.00 95.31 217 ARG A O 1
ATOM 1641 N N . VAL A 1 218 ? -4.842 13.844 24.613 1.00 95.44 218 VAL A N 1
ATOM 1642 C CA . VAL A 1 218 ? -5.431 13.889 25.962 1.00 95.44 218 VAL A CA 1
ATOM 1643 C C . VAL A 1 218 ? -4.610 14.821 26.846 1.00 95.44 218 VAL A C 1
ATOM 1645 O O . VAL A 1 218 ? -5.169 15.689 27.504 1.00 95.44 218 VAL A O 1
ATOM 1648 N N . ASP A 1 219 ? -3.286 14.674 26.796 1.00 93.19 219 ASP A N 1
ATOM 1649 C CA . ASP A 1 219 ? -2.314 15.492 27.520 1.00 93.19 219 ASP A CA 1
ATOM 1650 C C . ASP A 1 219 ? -0.983 15.574 26.733 1.00 93.19 219 ASP A C 1
ATOM 1652 O O . ASP A 1 219 ? -0.911 15.210 25.551 1.00 93.19 219 ASP A O 1
ATOM 1656 N N . GLU A 1 220 ? 0.081 16.090 27.351 1.00 90.25 220 GLU A N 1
ATOM 1657 C CA . GLU A 1 220 ? 1.396 16.233 26.706 1.00 90.25 220 GLU A CA 1
ATOM 1658 C C . GLU A 1 220 ? 1.985 14.894 26.233 1.00 90.25 220 GLU A C 1
ATOM 1660 O O . GLU A 1 220 ? 2.580 14.826 25.154 1.00 90.25 220 GLU A O 1
ATOM 1665 N N . ALA A 1 221 ? 1.767 13.820 26.995 1.00 91.38 221 ALA A N 1
ATOM 1666 C CA . ALA A 1 221 ? 2.375 12.508 26.794 1.00 91.38 221 ALA A CA 1
ATOM 1667 C C . ALA A 1 221 ? 1.388 11.438 26.299 1.00 91.38 221 ALA A C 1
ATOM 1669 O O . ALA A 1 221 ? 1.804 10.306 26.041 1.00 91.38 221 ALA A O 1
ATOM 1670 N N . THR A 1 222 ? 0.103 11.765 26.144 1.00 94.00 222 THR A N 1
ATOM 1671 C CA . THR A 1 222 ? -0.950 10.790 25.838 1.00 94.00 222 THR A CA 1
ATOM 1672 C C . THR A 1 222 ? -1.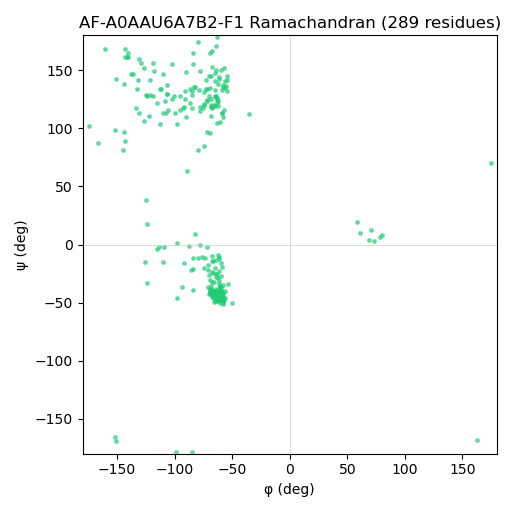848 11.255 24.698 1.00 94.00 222 THR A C 1
ATOM 1674 O O . THR A 1 222 ? -2.362 12.376 24.675 1.00 94.00 222 THR A O 1
ATOM 1677 N N . ALA A 1 223 ? -2.108 10.344 23.762 1.00 95.88 223 ALA A N 1
ATOM 1678 C CA . ALA A 1 223 ? -3.147 10.484 22.752 1.00 95.88 223 ALA A CA 1
ATOM 1679 C C . ALA A 1 223 ? -4.144 9.327 22.836 1.00 95.88 223 ALA A C 1
ATOM 1681 O O . ALA A 1 223 ? -3.763 8.174 23.011 1.00 95.88 223 ALA A O 1
ATOM 1682 N N . ARG A 1 224 ? -5.422 9.634 22.640 1.00 96.81 224 ARG A N 1
ATOM 1683 C CA . ARG A 1 224 ? -6.521 8.677 22.609 1.00 96.81 224 ARG A CA 1
ATOM 1684 C C . ARG A 1 224 ? -6.900 8.359 21.174 1.00 96.81 224 ARG A C 1
ATOM 1686 O O . ARG A 1 224 ? -7.422 9.209 20.444 1.00 96.81 224 ARG A O 1
ATOM 1693 N N . LEU A 1 225 ? -6.657 7.117 20.778 1.00 97.69 225 LEU A N 1
ATOM 1694 C CA . LEU A 1 225 ? -7.126 6.550 19.525 1.00 97.69 225 LEU A CA 1
ATOM 1695 C C . LEU A 1 225 ? -8.473 5.869 19.764 1.00 97.69 225 LEU A C 1
ATOM 1697 O O . LEU A 1 225 ? -8.559 4.890 20.498 1.00 97.69 225 LEU A O 1
ATOM 1701 N N . ARG A 1 226 ? -9.517 6.349 19.090 1.00 97.81 226 ARG A N 1
ATOM 1702 C CA . ARG A 1 226 ? -10.776 5.612 18.953 1.00 97.81 226 ARG A CA 1
ATOM 1703 C C . ARG A 1 226 ? -10.786 4.962 17.584 1.00 97.81 226 ARG A C 1
ATOM 1705 O O . ARG A 1 226 ? -10.575 5.647 16.582 1.00 97.81 226 ARG A O 1
ATOM 1712 N N . VAL A 1 227 ? -11.027 3.662 17.518 1.00 97.62 227 VAL A N 1
ATOM 1713 C CA . VAL A 1 227 ? -11.057 2.912 16.257 1.00 97.62 227 VAL A CA 1
ATOM 1714 C C . VAL A 1 227 ? -12.119 1.827 16.320 1.00 97.62 227 VAL A C 1
ATOM 1716 O O . VAL A 1 227 ? -12.251 1.153 17.336 1.00 97.62 227 VAL A O 1
ATOM 1719 N N . LYS A 1 228 ? -12.885 1.641 15.241 1.00 97.50 228 LYS A N 1
ATOM 1720 C CA . LYS A 1 228 ? -13.789 0.493 15.146 1.00 97.50 228 LYS A CA 1
ATOM 1721 C C . LYS A 1 228 ? -13.017 -0.771 14.782 1.00 97.50 228 LYS A C 1
ATOM 1723 O O . LYS A 1 228 ? -12.452 -0.845 13.690 1.00 97.50 228 LYS A O 1
ATOM 1728 N N . LEU A 1 229 ? -13.030 -1.775 15.651 1.00 96.94 229 LEU A N 1
ATOM 1729 C CA . LEU A 1 229 ? -12.427 -3.086 15.393 1.00 96.94 229 LEU A CA 1
ATOM 1730 C C . LEU A 1 229 ? -13.501 -4.182 15.441 1.00 96.94 229 LEU A C 1
ATOM 1732 O O . LEU A 1 229 ? -14.552 -4.000 16.071 1.00 96.94 229 LEU A O 1
ATOM 1736 N N . PRO A 1 230 ? -13.269 -5.325 14.774 1.00 95.94 230 PRO A N 1
ATOM 1737 C CA . PRO A 1 230 ? -14.180 -6.455 14.865 1.00 95.94 230 PRO A CA 1
ATOM 1738 C C . PRO A 1 230 ? -14.200 -7.017 16.291 1.00 95.94 230 PRO A C 1
ATOM 1740 O O . PRO A 1 230 ? -13.190 -7.035 16.994 1.00 95.94 230 PRO A O 1
ATOM 1743 N N . LEU A 1 231 ? -15.349 -7.527 16.714 1.00 94.25 231 LEU A N 1
ATOM 1744 C CA . LEU A 1 231 ? -15.513 -8.221 17.989 1.00 94.25 231 LEU A CA 1
ATOM 1745 C C . LEU A 1 231 ? -15.122 -9.701 17.904 1.00 94.25 231 LEU A C 1
ATOM 1747 O O . LEU A 1 231 ? -14.796 -10.292 18.930 1.00 94.25 231 LEU A O 1
ATOM 1751 N N . ARG A 1 232 ? -15.118 -10.272 16.692 1.00 88.75 232 ARG A N 1
ATOM 1752 C CA . ARG A 1 232 ? -14.837 -11.686 16.404 1.00 88.75 232 ARG A CA 1
ATOM 1753 C C . ARG A 1 232 ? -14.026 -11.863 15.121 1.00 88.75 232 ARG A C 1
ATOM 1755 O O . ARG A 1 232 ? -14.018 -10.984 14.267 1.00 88.75 232 ARG A O 1
ATOM 1762 N N . ALA A 1 233 ? -13.403 -13.030 14.966 1.00 80.19 233 ALA A N 1
ATOM 1763 C CA . ALA A 1 233 ? -12.514 -13.354 13.845 1.00 80.19 233 ALA A CA 1
ATOM 1764 C C . ALA A 1 233 ? -13.199 -13.463 12.466 1.00 80.19 233 ALA A C 1
ATOM 1766 O O . ALA A 1 233 ? -12.511 -13.555 11.461 1.00 80.19 233 ALA A O 1
ATOM 1767 N N . ALA A 1 234 ? -14.530 -13.470 12.394 1.00 88.38 234 ALA A N 1
ATOM 1768 C CA . ALA A 1 234 ? -15.289 -13.422 11.143 1.00 88.38 234 ALA A CA 1
ATOM 1769 C C . ALA A 1 234 ? -16.568 -12.597 11.378 1.00 88.38 234 ALA A C 1
ATOM 1771 O O . ALA A 1 234 ? -17.617 -13.162 11.696 1.00 88.38 234 ALA A O 1
ATOM 1772 N N . PRO A 1 235 ? -16.484 -11.254 11.344 1.00 94.94 235 PRO A N 1
ATOM 1773 C CA . PRO A 1 235 ? -17.645 -10.404 11.573 1.00 94.94 235 PRO A CA 1
ATOM 1774 C C . PRO A 1 235 ? -18.623 -10.579 10.409 1.00 94.94 235 PRO A C 1
ATOM 1776 O O . PRO A 1 235 ? -18.273 -10.259 9.281 1.00 94.94 235 PRO A O 1
ATOM 1779 N N . ALA A 1 236 ? -19.834 -11.074 10.660 1.00 95.56 236 ALA A N 1
ATOM 1780 C CA . ALA A 1 236 ? -20.826 -11.339 9.611 1.00 95.56 236 ALA A CA 1
ATOM 1781 C C . ALA A 1 236 ? -21.770 -10.153 9.365 1.00 95.56 236 ALA A C 1
ATOM 1783 O O . ALA A 1 236 ? -22.459 -10.098 8.350 1.00 95.56 236 ALA A O 1
ATOM 1784 N N . THR A 1 237 ? -21.821 -9.198 10.296 1.00 96.06 237 THR A N 1
ATOM 1785 C CA . THR A 1 237 ? -22.715 -8.039 10.249 1.00 96.06 237 THR A CA 1
ATOM 1786 C C . THR A 1 237 ? -22.036 -6.788 10.800 1.00 96.06 237 THR A C 1
ATOM 1788 O O . THR A 1 237 ? -21.003 -6.853 11.468 1.00 96.06 237 THR A O 1
ATOM 1791 N N . GLY A 1 238 ? -22.657 -5.624 10.595 1.00 94.62 238 GLY A N 1
ATOM 1792 C CA . GLY A 1 238 ? -22.196 -4.374 11.203 1.00 94.62 238 GLY A CA 1
ATOM 1793 C C . GLY A 1 238 ? -22.219 -4.370 12.736 1.00 94.62 238 GLY A C 1
ATOM 1794 O O . GLY A 1 238 ? -21.448 -3.628 13.334 1.00 94.62 238 GLY A O 1
ATOM 1795 N N . ARG A 1 239 ? -23.039 -5.218 13.374 1.00 95.56 239 ARG A N 1
ATOM 1796 C CA . ARG A 1 239 ? -23.098 -5.351 14.844 1.00 95.56 239 ARG A CA 1
ATOM 1797 C C . ARG A 1 239 ? -21.860 -6.028 15.428 1.00 95.56 239 ARG A C 1
ATOM 1799 O O . ARG A 1 239 ? -21.584 -5.885 16.610 1.00 95.56 239 ARG A O 1
ATOM 1806 N N . ASP A 1 240 ? -21.092 -6.718 14.590 1.00 96.69 240 ASP A N 1
ATOM 1807 C CA . ASP A 1 240 ? -19.842 -7.366 14.981 1.00 96.69 240 ASP A CA 1
ATOM 1808 C C . ASP A 1 240 ? -18.649 -6.406 15.007 1.00 96.69 240 ASP A C 1
ATOM 1810 O O . ASP A 1 240 ? -17.509 -6.846 15.126 1.00 96.69 240 ASP A O 1
ATOM 1814 N N . TRP A 1 241 ? -18.895 -5.105 14.862 1.00 97.44 241 TRP A N 1
ATOM 1815 C CA . TRP A 1 241 ? -17.891 -4.054 14.909 1.00 97.44 241 TRP A CA 1
ATOM 1816 C C . TRP A 1 241 ? -18.251 -3.078 16.022 1.00 97.44 241 TRP A C 1
ATOM 1818 O O . TRP A 1 241 ? -19.366 -2.560 16.066 1.00 97.44 241 TRP A O 1
ATOM 1828 N N . ALA A 1 242 ? -17.291 -2.792 16.894 1.00 97.44 242 ALA A N 1
ATOM 1829 C CA . ALA A 1 242 ? -17.478 -1.879 18.016 1.00 97.44 242 ALA A CA 1
ATOM 1830 C C . ALA A 1 242 ? -16.346 -0.862 18.073 1.00 97.44 242 ALA A C 1
ATOM 1832 O O . ALA A 1 242 ? -15.279 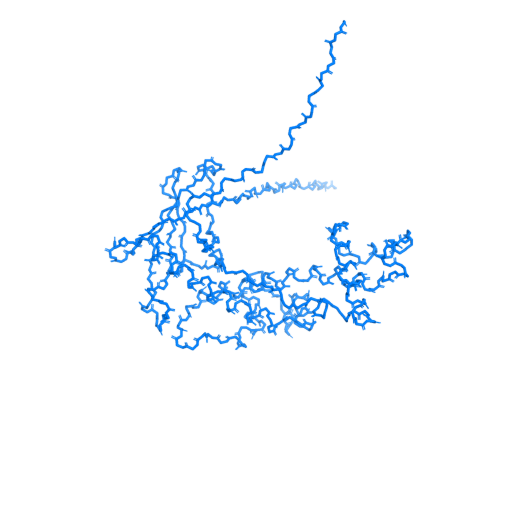-1.090 17.509 1.00 97.44 242 ALA A O 1
ATOM 1833 N N . TRP A 1 243 ? -16.593 0.257 18.747 1.00 98.12 243 TRP A N 1
ATOM 1834 C CA . TRP A 1 243 ? -15.555 1.230 19.054 1.00 98.12 243 TRP A CA 1
ATOM 1835 C C . TRP A 1 243 ? -14.650 0.721 20.172 1.00 98.12 243 TRP A C 1
ATOM 1837 O O . TRP A 1 243 ? -15.119 0.299 21.231 1.00 98.12 243 TRP A O 1
ATOM 1847 N N . HIS A 1 244 ? -13.350 0.825 19.928 1.00 97.81 244 HIS A N 1
ATOM 1848 C CA . HIS A 1 244 ? -12.290 0.584 20.892 1.00 97.81 244 HIS A CA 1
ATOM 1849 C C . HIS A 1 244 ? -11.597 1.901 21.189 1.00 97.81 244 HIS A C 1
ATOM 1851 O O . HIS A 1 244 ? -11.250 2.638 20.262 1.00 97.81 244 HIS A O 1
ATOM 1857 N N . VAL A 1 245 ? -11.381 2.173 22.468 1.00 98.00 245 VAL A N 1
ATOM 1858 C CA . VAL A 1 245 ? -10.595 3.305 22.955 1.00 98.00 245 VAL A CA 1
ATOM 1859 C C . VAL A 1 245 ? -9.228 2.773 23.366 1.00 98.00 245 VAL A C 1
ATOM 1861 O O . VAL A 1 245 ? -9.131 1.819 24.131 1.00 98.00 245 VAL A O 1
ATOM 1864 N N . ILE A 1 246 ? -8.170 3.347 22.808 1.00 96.69 246 ILE A N 1
ATOM 1865 C CA . ILE A 1 246 ? -6.788 2.923 23.017 1.00 96.69 246 ILE A CA 1
ATOM 18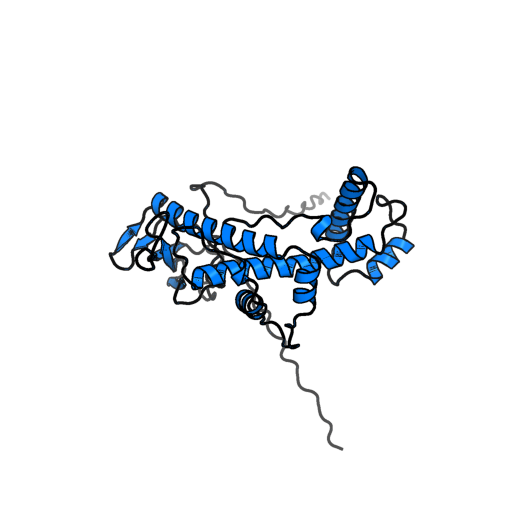66 C C . ILE A 1 246 ? -5.980 4.170 23.351 1.00 96.69 246 ILE A C 1
ATOM 1868 O O . ILE A 1 246 ? -5.786 5.033 22.492 1.00 96.69 246 ILE A O 1
ATOM 1872 N N . ASP A 1 247 ? -5.491 4.251 24.582 1.00 95.12 247 ASP A N 1
ATOM 1873 C CA . ASP A 1 247 ? -4.591 5.323 24.989 1.00 95.12 247 ASP A CA 1
ATOM 1874 C C . ASP A 1 247 ? -3.148 4.959 24.619 1.00 95.12 247 ASP A C 1
ATOM 1876 O O . ASP A 1 247 ? -2.650 3.862 24.887 1.00 95.12 247 ASP A O 1
ATOM 1880 N N . ILE A 1 248 ? -2.491 5.886 23.931 1.00 93.38 248 ILE A N 1
ATOM 1881 C CA . ILE A 1 248 ? -1.179 5.726 23.319 1.00 93.38 248 ILE A CA 1
ATOM 1882 C C . ILE A 1 248 ? -0.230 6.733 23.958 1.00 93.38 248 ILE A C 1
ATOM 1884 O O . ILE A 1 248 ? -0.494 7.936 23.960 1.00 93.38 248 ILE A O 1
ATOM 1888 N N . ARG A 1 249 ? 0.914 6.242 24.440 1.00 93.00 249 ARG A N 1
ATOM 1889 C CA . ARG A 1 249 ? 2.015 7.084 24.920 1.00 93.00 249 ARG A CA 1
ATOM 1890 C C . ARG A 1 249 ? 2.705 7.759 23.732 1.00 93.00 249 ARG A C 1
ATOM 1892 O O . ARG A 1 249 ? 3.157 7.083 22.804 1.00 93.00 249 ARG A O 1
ATOM 1899 N N . LEU A 1 250 ? 2.793 9.080 23.766 1.00 92.06 250 LEU A N 1
ATOM 1900 C CA . LEU A 1 250 ? 3.533 9.889 22.809 1.00 92.06 250 LEU A CA 1
ATOM 1901 C C . LEU A 1 250 ? 5.008 9.962 23.238 1.00 92.06 250 LEU A C 1
ATOM 1903 O O . LEU A 1 250 ? 5.287 10.221 24.409 1.00 92.06 250 LEU A O 1
ATOM 1907 N N . PRO A 1 251 ? 5.970 9.728 22.328 1.00 90.25 251 PRO A N 1
ATOM 1908 C CA . PRO A 1 251 ? 7.382 9.934 22.628 1.00 90.25 251 PRO A CA 1
ATOM 1909 C C . PRO A 1 251 ? 7.676 11.407 22.919 1.00 90.25 251 PRO A C 1
ATOM 1911 O O . PRO A 1 251 ? 7.074 12.279 22.298 1.00 90.25 251 PRO A O 1
ATOM 1914 N N . GLY A 1 252 ? 8.679 11.688 23.756 1.00 89.31 252 GLY A N 1
ATOM 1915 C CA . GLY A 1 252 ? 9.102 13.064 24.064 1.00 89.31 252 GLY A CA 1
ATOM 1916 C C . GLY A 1 252 ? 9.602 13.872 22.856 1.00 89.31 252 GLY A C 1
ATOM 1917 O O . GLY A 1 252 ? 9.753 15.083 22.943 1.00 89.31 252 GLY A O 1
ATOM 1918 N N . THR A 1 253 ? 9.828 13.224 21.708 1.00 89.69 253 THR A N 1
ATOM 1919 C CA . THR A 1 253 ? 10.120 13.892 20.429 1.00 89.69 253 THR A CA 1
ATOM 1920 C C . THR A 1 253 ? 8.882 14.509 19.771 1.00 89.69 253 THR A C 1
ATOM 1922 O O . THR A 1 253 ? 9.009 15.209 18.770 1.00 89.69 253 THR A O 1
ATOM 1925 N N . VAL A 1 254 ? 7.677 14.206 20.262 1.00 90.00 254 VAL A N 1
ATOM 1926 C CA . VAL A 1 254 ? 6.425 14.798 19.784 1.00 90.00 254 VAL A CA 1
ATOM 1927 C C . VAL A 1 254 ? 6.150 16.045 20.613 1.00 90.00 254 VAL A C 1
ATOM 1929 O O . VAL A 1 254 ? 5.809 15.943 21.788 1.00 90.00 254 VAL A O 1
ATOM 1932 N N . ALA A 1 255 ? 6.279 17.217 19.993 1.00 88.88 255 ALA A N 1
ATOM 1933 C CA . ALA A 1 255 ? 6.031 18.482 20.673 1.00 88.88 255 ALA A CA 1
ATOM 1934 C C . ALA A 1 255 ? 4.581 18.574 21.208 1.00 88.88 255 ALA A C 1
ATOM 1936 O O . ALA A 1 255 ? 3.666 17.992 20.602 1.00 88.88 255 ALA A O 1
ATOM 1937 N N . PRO A 1 256 ? 4.339 19.299 22.317 1.00 88.12 256 PRO A N 1
ATOM 1938 C CA . PRO A 1 256 ? 2.997 19.456 22.885 1.00 88.12 256 PRO A CA 1
ATOM 1939 C C . PRO A 1 256 ? 1.979 20.074 21.913 1.00 88.12 256 PRO A C 1
ATOM 1941 O O . PRO A 1 256 ? 0.818 19.665 21.892 1.00 88.12 256 PRO A O 1
ATOM 1944 N N . ASP A 1 257 ? 2.423 20.995 21.056 1.00 88.38 257 ASP A N 1
ATOM 1945 C CA . ASP A 1 257 ? 1.624 21.698 20.044 1.00 88.38 257 ASP A CA 1
ATOM 1946 C C . ASP A 1 257 ? 1.527 20.950 18.700 1.00 88.38 257 ASP A C 1
ATOM 1948 O O . ASP A 1 257 ? 0.828 21.389 17.782 1.00 88.38 257 ASP A O 1
ATOM 1952 N N . ALA A 1 258 ? 2.183 19.791 18.570 1.00 90.12 258 ALA A N 1
ATOM 1953 C CA . ALA A 1 258 ? 2.159 19.015 17.340 1.00 90.12 258 ALA A CA 1
ATOM 1954 C C . ALA A 1 258 ? 0.741 18.516 17.019 1.00 90.12 258 ALA A C 1
ATOM 1956 O O . ALA A 1 258 ? 0.106 17.814 17.818 1.00 90.12 258 ALA A O 1
ATOM 1957 N N . VAL A 1 259 ? 0.283 18.814 15.798 1.00 91.62 259 VAL A N 1
ATOM 1958 C CA . VAL A 1 259 ? -0.966 18.280 15.244 1.00 91.62 259 VAL A CA 1
ATOM 1959 C C . VAL A 1 259 ? -0.807 16.783 14.993 1.00 91.62 259 VAL A C 1
ATOM 1961 O O . VAL A 1 259 ? 0.038 16.348 14.210 1.00 91.62 259 VAL A O 1
ATOM 1964 N N . LEU A 1 260 ? -1.647 15.984 15.649 1.00 93.25 260 LEU A N 1
ATOM 1965 C CA . LEU A 1 260 ? -1.612 14.531 15.531 1.00 93.25 260 LEU A CA 1
ATOM 1966 C C . LEU A 1 260 ? -2.459 14.052 14.345 1.00 93.25 260 LEU A C 1
ATOM 1968 O O . LEU A 1 260 ? -3.614 14.446 14.182 1.00 93.25 260 LEU A O 1
ATOM 1972 N N . HIS A 1 261 ? -1.902 13.138 13.552 1.00 92.81 261 HIS A N 1
ATOM 1973 C CA . HIS A 1 261 ? -2.604 12.459 12.463 1.00 92.81 261 HIS A CA 1
ATOM 1974 C C . HIS A 1 261 ? -2.832 10.987 12.804 1.00 92.81 261 HIS A C 1
ATOM 1976 O O . HIS A 1 261 ? -2.013 10.363 13.479 1.00 92.81 261 HIS A O 1
ATOM 1982 N N . THR A 1 262 ? -3.947 10.420 12.336 1.00 93.12 262 THR A N 1
ATOM 1983 C CA . THR A 1 262 ? -4.288 9.019 12.610 1.00 93.12 262 THR A CA 1
ATOM 1984 C C . THR A 1 262 ? -3.190 8.077 12.095 1.00 93.12 262 THR A C 1
ATOM 1986 O O . THR A 1 262 ? -2.716 8.233 10.965 1.00 93.12 262 THR A O 1
ATOM 1989 N N . PRO A 1 263 ? -2.749 7.105 12.914 1.00 92.25 263 PRO A N 1
ATOM 1990 C CA . PRO A 1 263 ? -1.553 6.331 12.615 1.00 92.25 263 PRO A CA 1
ATOM 1991 C C . PRO A 1 263 ? -1.823 5.222 11.594 1.00 92.25 263 PRO A C 1
ATOM 1993 O O . PRO A 1 263 ? -2.954 4.936 11.210 1.00 92.25 263 PRO A O 1
ATOM 1996 N N . THR A 1 264 ? -0.763 4.534 11.178 1.00 94.00 264 THR A N 1
ATOM 1997 C CA . THR A 1 264 ? -0.900 3.208 10.564 1.00 94.00 264 THR A CA 1
ATOM 1998 C C . THR A 1 264 ? -0.807 2.150 11.657 1.00 94.00 264 THR A C 1
ATOM 2000 O O . THR A 1 264 ? 0.191 2.123 12.377 1.00 94.00 264 THR A O 1
ATOM 2003 N N . LEU A 1 265 ? -1.801 1.267 11.773 1.00 93.31 265 LEU A N 1
ATOM 2004 C CA . LEU A 1 265 ? -1.718 0.129 12.693 1.00 93.31 265 LEU A CA 1
ATOM 2005 C C . LEU A 1 265 ? -0.933 -1.006 12.051 1.00 93.31 265 LEU A C 1
ATOM 2007 O O . LEU A 1 265 ? -1.163 -1.348 10.889 1.00 93.31 265 LEU A O 1
ATOM 2011 N N . ARG A 1 266 ? -0.035 -1.608 12.828 1.00 92.94 266 ARG A N 1
ATOM 2012 C CA . ARG A 1 266 ? 0.704 -2.810 12.445 1.00 92.94 266 ARG A CA 1
ATOM 2013 C C . ARG A 1 266 ? 0.651 -3.796 13.609 1.00 92.94 266 ARG A C 1
ATOM 2015 O O . ARG A 1 266 ? 1.140 -3.451 14.683 1.00 92.94 266 ARG A O 1
ATOM 2022 N N . PRO A 1 267 ? 0.059 -4.986 13.437 1.00 90.38 267 PRO A N 1
ATOM 2023 C CA . PRO A 1 267 ? 0.143 -6.028 14.445 1.00 90.38 267 PRO A CA 1
ATOM 2024 C C . PRO A 1 267 ? 1.592 -6.520 14.514 1.00 90.38 267 PRO A C 1
ATOM 2026 O O . PRO A 1 267 ? 2.140 -7.023 13.534 1.00 90.38 267 PRO A O 1
ATOM 2029 N N . THR A 1 268 ? 2.227 -6.361 15.669 1.00 84.25 268 THR A N 1
ATOM 2030 C CA . THR A 1 268 ? 3.561 -6.900 15.937 1.00 84.25 268 THR A CA 1
ATOM 2031 C C . THR A 1 268 ? 3.446 -7.949 17.036 1.00 84.25 268 THR A C 1
ATOM 2033 O O . THR A 1 268 ? 3.019 -7.599 18.135 1.00 84.25 268 THR A O 1
ATOM 2036 N N . PRO A 1 269 ? 3.857 -9.210 16.798 1.00 66.19 269 PRO A N 1
ATOM 2037 C CA . PRO A 1 269 ? 3.882 -10.238 17.843 1.00 66.19 269 PRO A CA 1
ATOM 2038 C C . PRO A 1 269 ? 4.836 -9.920 19.008 1.00 66.19 269 PRO A C 1
ATOM 2040 O O . PRO A 1 269 ? 4.845 -10.631 20.007 1.00 66.19 269 PRO A O 1
ATOM 2043 N N . ALA A 1 270 ? 5.666 -8.882 18.885 1.00 55.12 270 ALA A N 1
ATOM 2044 C CA . ALA A 1 270 ? 6.662 -8.533 19.882 1.00 55.12 270 ALA A CA 1
ATOM 2045 C C . ALA A 1 270 ? 6.040 -7.807 21.090 1.00 55.12 270 ALA A C 1
ATOM 2047 O O . ALA A 1 270 ? 5.561 -6.677 20.976 1.00 55.12 270 ALA A O 1
ATOM 2048 N N . GLY A 1 271 ? 6.115 -8.460 22.255 1.00 39.38 271 GLY A N 1
ATOM 2049 C CA . GLY A 1 271 ? 6.230 -7.797 23.558 1.00 39.38 271 GLY A CA 1
ATOM 2050 C C . GLY A 1 271 ? 7.536 -6.989 23.666 1.00 39.38 271 GLY A C 1
ATOM 2051 O O . GLY A 1 271 ? 8.301 -6.935 22.699 1.00 39.38 271 GLY A O 1
ATOM 2052 N N . PRO A 1 272 ? 7.776 -6.299 24.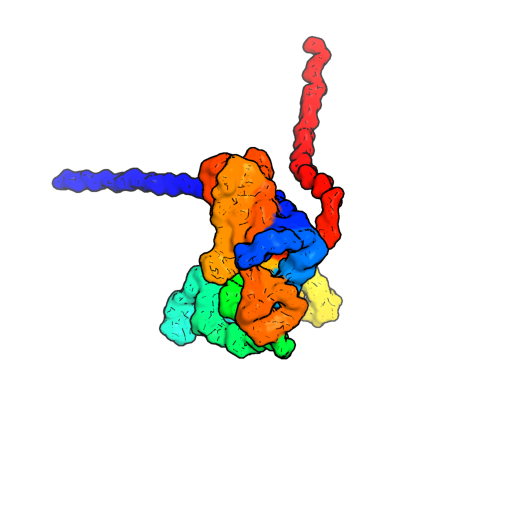796 1.00 37.69 272 PRO A N 1
ATOM 2053 C CA . PRO A 1 272 ? 8.737 -5.211 24.876 1.00 37.69 272 PRO A CA 1
ATOM 2054 C C . PRO A 1 272 ? 10.156 -5.768 24.815 1.00 37.69 272 PRO A C 1
ATOM 2056 O O . PRO A 1 272 ? 10.661 -6.236 25.817 1.00 37.69 272 PRO A O 1
ATOM 2059 N N . ASP A 1 273 ? 10.758 -5.755 23.629 1.00 37.34 273 ASP A N 1
ATOM 2060 C CA . ASP A 1 273 ? 12.201 -5.640 23.429 1.00 37.34 273 ASP A CA 1
ATOM 2061 C C . ASP A 1 273 ? 12.509 -5.522 21.937 1.00 37.34 273 ASP A C 1
ATOM 2063 O O . ASP A 1 273 ? 12.510 -6.496 21.179 1.00 37.34 273 ASP A O 1
ATOM 2067 N N . ARG A 1 274 ? 12.780 -4.284 21.512 1.00 28.17 274 ARG A N 1
ATOM 2068 C CA . ARG A 1 274 ? 13.825 -3.979 20.527 1.00 28.17 274 ARG A CA 1
ATOM 2069 C C . ARG A 1 274 ? 14.097 -2.481 20.504 1.00 28.17 274 ARG A C 1
ATOM 2071 O O . ARG A 1 274 ? 13.549 -1.715 19.716 1.00 28.17 274 ARG A O 1
ATOM 2078 N N . CYS A 1 275 ? 15.008 -2.094 21.387 1.00 25.08 275 CYS A N 1
ATOM 2079 C CA . CYS A 1 275 ? 15.808 -0.896 21.234 1.00 25.08 275 CYS A CA 1
ATOM 2080 C C . CYS A 1 275 ? 16.672 -1.054 19.967 1.00 25.08 275 CYS A C 1
ATOM 2082 O O . CYS A 1 275 ? 17.484 -1.973 19.872 1.00 25.08 275 CYS A O 1
ATOM 2084 N N . ARG A 1 276 ? 16.499 -0.175 18.980 1.00 23.64 276 ARG A N 1
ATOM 2085 C CA . ARG A 1 276 ? 17.568 0.175 18.034 1.00 23.64 276 ARG A CA 1
ATOM 2086 C C . ARG A 1 276 ? 17.459 1.665 17.715 1.00 23.64 276 ARG A C 1
ATOM 2088 O O . ARG A 1 276 ? 16.757 2.032 16.774 1.00 23.64 276 ARG A O 1
ATOM 2095 N N . PRO A 1 277 ? 18.120 2.539 18.489 1.00 29.12 277 PRO A N 1
ATOM 2096 C CA . PRO A 1 277 ? 18.433 3.866 17.996 1.00 29.12 277 PRO A CA 1
ATOM 2097 C C . PRO A 1 277 ? 19.407 3.713 16.822 1.00 29.12 277 PRO A C 1
ATOM 2099 O O . PRO A 1 277 ? 20.428 3.031 16.924 1.00 29.12 277 PRO A O 1
ATOM 2102 N N . ALA A 1 278 ? 19.076 4.323 15.686 1.00 27.69 278 ALA A N 1
ATOM 2103 C CA . ALA A 1 278 ? 20.050 4.563 14.635 1.00 27.69 278 ALA A CA 1
ATOM 2104 C C . ALA A 1 278 ? 21.030 5.621 15.161 1.00 27.69 278 ALA A C 1
ATOM 2106 O O . ALA A 1 278 ? 20.737 6.813 15.145 1.00 27.69 278 ALA A O 1
ATOM 2107 N N . ALA A 1 279 ? 22.165 5.173 15.695 1.00 32.25 279 ALA A N 1
ATOM 2108 C CA . ALA A 1 279 ? 23.290 6.048 15.981 1.00 32.25 279 ALA A CA 1
ATOM 2109 C C . ALA A 1 279 ? 23.938 6.450 14.649 1.00 32.25 279 ALA A C 1
ATOM 2111 O O . ALA A 1 279 ? 24.335 5.587 13.862 1.00 32.25 279 ALA A O 1
ATOM 2112 N N . LEU A 1 280 ? 24.044 7.757 14.390 1.00 34.53 280 LEU A N 1
ATOM 2113 C CA . LEU A 1 280 ? 25.019 8.254 13.423 1.00 34.53 280 LEU A CA 1
ATOM 2114 C C . LEU A 1 280 ? 26.427 7.872 13.913 1.00 34.53 280 LEU A C 1
ATOM 2116 O O . LEU A 1 280 ? 26.683 7.954 15.117 1.00 34.53 280 LEU A O 1
ATOM 2120 N N . PRO A 1 281 ? 27.362 7.507 13.020 1.00 34.53 281 PRO A N 1
ATOM 2121 C CA . PRO A 1 281 ? 28.756 7.384 13.410 1.00 34.53 281 PRO A CA 1
ATOM 2122 C C . PRO A 1 281 ? 29.276 8.754 13.860 1.00 34.53 281 PRO A C 1
ATOM 2124 O O . PRO A 1 281 ? 29.193 9.742 13.125 1.00 34.53 281 PRO A O 1
ATOM 2127 N N . ALA A 1 282 ? 29.805 8.805 15.082 1.00 33.81 282 ALA A N 1
ATOM 2128 C CA . ALA A 1 282 ? 30.594 9.929 15.557 1.00 33.81 282 ALA A CA 1
ATOM 2129 C C . ALA A 1 282 ? 31.776 10.154 14.601 1.00 33.81 282 ALA A C 1
ATOM 2131 O O . ALA A 1 282 ? 32.452 9.207 14.192 1.00 33.81 282 ALA A O 1
ATOM 2132 N N . ARG A 1 283 ? 32.014 11.416 14.233 1.00 36.12 283 ARG A N 1
ATOM 2133 C CA . ARG A 1 283 ? 33.225 11.823 13.514 1.00 36.12 283 ARG A CA 1
ATOM 2134 C C . ARG A 1 283 ? 34.454 11.443 14.356 1.00 36.12 283 ARG A C 1
ATOM 2136 O O . ARG A 1 283 ? 34.424 11.685 15.563 1.00 36.12 283 ARG A O 1
ATOM 2143 N N . PRO A 1 284 ? 35.528 10.897 13.765 1.00 39.56 284 PRO A N 1
ATOM 2144 C CA . PRO A 1 284 ? 36.777 10.710 14.488 1.00 39.56 284 PRO A CA 1
ATOM 2145 C C . PRO A 1 284 ? 37.323 12.081 14.901 1.00 39.56 284 PRO A C 1
ATOM 2147 O O . PRO A 1 284 ? 37.514 12.965 14.066 1.00 39.56 284 PRO A O 1
ATOM 2150 N N . GLY A 1 285 ? 37.513 12.262 16.207 1.00 35.22 285 GLY A N 1
ATOM 2151 C CA . GLY A 1 285 ? 38.176 13.430 16.766 1.00 35.22 285 GLY A CA 1
ATOM 2152 C C . GLY A 1 285 ? 39.638 13.462 16.335 1.00 35.22 285 GLY A C 1
ATOM 2153 O O . GLY A 1 285 ? 40.341 12.455 16.417 1.00 35.22 285 GLY A O 1
ATOM 2154 N N . HIS A 1 286 ? 40.082 14.632 15.885 1.00 36.81 286 HIS A N 1
ATOM 2155 C CA . HIS A 1 286 ? 41.491 14.971 15.756 1.00 36.81 286 HIS A CA 1
ATOM 2156 C C . HIS A 1 286 ? 42.162 14.840 17.131 1.00 36.81 286 HIS A C 1
ATOM 2158 O O . HIS A 1 286 ? 41.922 15.648 18.023 1.00 36.81 286 HIS A O 1
ATOM 2164 N N . GLN A 1 287 ? 43.008 13.826 17.296 1.00 37.84 287 GLN A N 1
ATOM 2165 C CA . GLN A 1 287 ? 44.116 13.878 18.245 1.00 37.84 287 GLN A CA 1
ATOM 2166 C C . GLN A 1 287 ? 45.335 14.377 17.476 1.00 37.84 287 GLN A C 1
ATOM 2168 O O . GLN A 1 287 ? 45.766 13.740 16.516 1.00 37.84 287 GLN A O 1
ATOM 2173 N N . GLY A 1 288 ? 45.860 15.528 17.877 1.00 31.86 288 GLY A N 1
ATOM 2174 C CA . GLY A 1 288 ? 47.045 16.105 17.263 1.00 31.86 288 GLY A CA 1
ATOM 2175 C C . GLY A 1 288 ? 47.361 17.478 17.825 1.00 31.86 288 GLY A C 1
ATOM 2176 O O . GLY A 1 288 ? 47.208 18.456 17.114 1.00 31.86 288 GLY A O 1
ATOM 2177 N N . GLU A 1 289 ? 47.801 17.539 19.081 1.00 33.78 289 GLU A N 1
ATOM 2178 C CA . GLU A 1 289 ? 48.675 18.624 19.534 1.00 33.78 289 GLU A CA 1
ATOM 2179 C C . GLU A 1 289 ? 49.560 18.117 20.683 1.00 33.78 289 GLU A C 1
ATOM 2181 O O . GLU A 1 289 ? 49.147 17.958 21.832 1.00 33.78 289 GLU A O 1
ATOM 2186 N N . ARG A 1 290 ? 50.793 17.765 20.313 1.00 37.81 290 ARG A N 1
ATOM 2187 C CA . ARG A 1 290 ? 51.977 17.804 21.168 1.00 37.81 290 ARG A CA 1
ATOM 2188 C C . ARG A 1 290 ? 53.012 18.626 20.409 1.00 37.81 290 ARG A C 1
ATOM 2190 O O . ARG A 1 290 ? 53.566 18.108 19.441 1.00 37.81 290 ARG A O 1
ATOM 2197 N N . ALA A 1 291 ? 53.211 19.852 20.884 1.00 37.09 291 ALA A N 1
ATOM 2198 C CA . ALA A 1 291 ? 54.390 20.725 20.847 1.00 37.09 291 ALA A CA 1
ATOM 2199 C C . ALA A 1 291 ? 53.918 22.172 20.698 1.00 37.09 291 ALA A C 1
ATOM 2201 O O . ALA A 1 291 ? 53.391 22.501 19.615 1.00 37.09 291 ALA A O 1
#